Protein AF-J9AYE6-F1 (afdb_monomer)

Structure (mmCIF, N/CA/C/O backbone):
data_AF-J9AYE6-F1
#
_entry.id   AF-J9AYE6-F1
#
loop_
_atom_site.group_PDB
_atom_site.id
_atom_site.type_symbol
_atom_site.label_atom_id
_atom_site.label_alt_id
_atom_site.label_comp_id
_atom_site.label_asym_id
_atom_site.label_entity_id
_atom_site.label_seq_id
_atom_site.pdbx_PDB_ins_code
_atom_site.Cartn_x
_atom_site.Cartn_y
_atom_site.Cartn_z
_atom_site.occupancy
_atom_site.B_iso_or_equiv
_atom_site.auth_seq_id
_atom_site.auth_comp_id
_atom_site.auth_asym_id
_atom_site.auth_atom_id
_atom_site.pdbx_PDB_model_num
ATOM 1 N N . MET A 1 1 ? 37.412 -22.883 -65.521 1.00 51.88 1 MET A N 1
ATOM 2 C CA . MET A 1 1 ? 36.609 -23.114 -66.738 1.00 51.88 1 MET A CA 1
ATOM 3 C C . MET A 1 1 ? 37.452 -22.643 -67.893 1.00 51.88 1 MET A C 1
ATOM 5 O O . MET A 1 1 ? 37.940 -21.523 -67.825 1.00 51.88 1 MET A O 1
ATOM 9 N N . ASP A 1 2 ? 37.715 -23.518 -68.851 1.00 62.38 2 ASP A N 1
ATOM 10 C CA . ASP A 1 2 ? 38.634 -23.231 -69.947 1.00 62.38 2 ASP A CA 1
ATOM 11 C C . ASP A 1 2 ? 37.944 -22.276 -70.932 1.00 62.38 2 ASP A C 1
ATOM 13 O O . ASP A 1 2 ? 36.964 -22.647 -71.579 1.00 62.38 2 ASP A O 1
ATOM 17 N N . ILE A 1 3 ? 38.381 -21.015 -70.958 1.00 68.19 3 ILE A N 1
ATOM 18 C CA . ILE A 1 3 ? 37.745 -19.933 -71.733 1.00 68.19 3 ILE A CA 1
ATOM 19 C C . ILE A 1 3 ? 37.741 -20.292 -73.226 1.00 68.19 3 ILE A C 1
ATOM 21 O O . ILE A 1 3 ? 36.725 -20.125 -73.900 1.00 68.19 3 ILE A O 1
ATOM 25 N N . ASP A 1 4 ? 38.823 -20.919 -73.689 1.00 72.00 4 ASP A N 1
ATOM 26 C CA . ASP A 1 4 ? 38.986 -21.416 -75.056 1.00 72.00 4 ASP A CA 1
ATOM 27 C C . ASP A 1 4 ? 37.957 -22.488 -75.440 1.00 72.00 4 ASP A C 1
ATOM 29 O O . ASP A 1 4 ? 37.566 -22.590 -76.605 1.00 72.00 4 ASP A O 1
ATOM 33 N N . ALA A 1 5 ? 37.513 -23.315 -74.488 1.00 74.31 5 ALA A N 1
ATOM 34 C CA . ALA A 1 5 ? 36.526 -24.359 -74.757 1.00 74.31 5 ALA A CA 1
ATOM 35 C C . ALA A 1 5 ? 35.125 -23.760 -74.947 1.00 74.31 5 ALA A C 1
ATOM 37 O O . ALA A 1 5 ? 34.412 -24.137 -75.877 1.00 74.31 5 ALA A O 1
ATOM 38 N N . ILE A 1 6 ? 34.770 -22.778 -74.115 1.00 75.75 6 ILE A N 1
ATOM 39 C CA . ILE A 1 6 ? 33.488 -22.065 -74.188 1.00 75.75 6 ILE A CA 1
ATOM 40 C C . ILE A 1 6 ? 33.420 -21.213 -75.460 1.00 75.75 6 ILE A C 1
ATOM 42 O O . ILE A 1 6 ? 32.381 -21.165 -76.116 1.00 75.75 6 ILE A O 1
ATOM 46 N N . GLU A 1 7 ? 34.529 -20.579 -75.853 1.00 74.81 7 GLU A N 1
ATOM 47 C CA . GLU A 1 7 ? 34.598 -19.793 -77.086 1.00 74.81 7 GLU A CA 1
ATOM 48 C C . GLU A 1 7 ? 34.437 -20.677 -78.332 1.00 74.81 7 GLU A C 1
ATOM 50 O O . GLU A 1 7 ? 33.668 -20.339 -79.233 1.00 74.81 7 GLU A O 1
ATOM 55 N N . LYS A 1 8 ? 35.073 -21.857 -78.362 1.00 78.38 8 LYS A N 1
ATOM 56 C CA . LYS A 1 8 ? 34.913 -22.828 -79.459 1.00 78.38 8 LYS A CA 1
ATOM 57 C C . LYS A 1 8 ? 33.488 -23.369 -79.568 1.00 78.38 8 LYS A C 1
ATOM 59 O O . LYS A 1 8 ? 32.972 -23.485 -80.678 1.00 78.38 8 LYS A O 1
ATOM 64 N N . GLU A 1 9 ? 32.842 -23.674 -78.446 1.00 79.25 9 GLU A N 1
ATOM 65 C CA . GLU A 1 9 ? 31.460 -24.165 -78.419 1.00 79.25 9 GLU A CA 1
ATOM 66 C C . GLU A 1 9 ? 30.461 -23.075 -78.842 1.00 79.25 9 GLU A C 1
ATOM 68 O O . GLU A 1 9 ? 29.594 -23.318 -79.685 1.00 79.25 9 GLU A O 1
ATOM 73 N N . ALA A 1 10 ? 30.644 -21.843 -78.355 1.00 77.38 10 ALA A N 1
ATOM 74 C CA . ALA A 1 10 ? 29.857 -20.687 -78.778 1.00 77.38 10 ALA A CA 1
ATOM 75 C C . ALA A 1 10 ? 30.038 -20.389 -80.274 1.00 77.38 10 ALA A C 1
ATOM 77 O O . ALA A 1 10 ? 29.065 -20.094 -80.972 1.00 77.38 10 ALA A O 1
ATOM 78 N N . HIS A 1 11 ? 31.263 -20.515 -80.793 1.00 78.62 11 HIS A N 1
ATOM 79 C CA . HIS A 1 11 ? 31.548 -20.299 -82.207 1.00 78.62 11 HIS A CA 1
ATOM 80 C C . HIS A 1 11 ? 30.932 -21.394 -83.093 1.00 78.62 11 HIS A C 1
ATOM 82 O O . HIS A 1 11 ? 30.374 -21.084 -84.151 1.00 78.62 11 HIS A O 1
ATOM 88 N N . ALA A 1 12 ? 30.980 -22.659 -82.664 1.00 80.56 12 ALA A N 1
ATOM 89 C CA . ALA A 1 12 ? 30.336 -23.769 -83.361 1.00 80.56 12 ALA A CA 1
ATOM 90 C C . ALA A 1 12 ? 28.804 -23.617 -83.379 1.00 80.56 12 ALA A C 1
ATOM 92 O O . ALA A 1 12 ? 28.181 -23.763 -84.432 1.00 80.56 12 ALA A O 1
ATOM 93 N N . ALA A 1 13 ? 28.198 -23.243 -82.248 1.00 77.50 13 ALA A N 1
ATOM 94 C CA . ALA A 1 13 ? 26.766 -22.974 -82.155 1.00 77.50 13 ALA A CA 1
ATOM 95 C C . ALA A 1 13 ? 26.344 -21.787 -83.037 1.00 77.50 13 ALA A C 1
ATOM 97 O O . ALA A 1 13 ? 25.339 -21.875 -83.744 1.00 77.50 13 ALA A O 1
ATOM 98 N N . ALA A 1 14 ? 27.138 -20.711 -83.065 1.00 76.50 14 ALA A N 1
ATOM 99 C CA . ALA A 1 14 ? 26.889 -19.555 -83.921 1.00 76.50 14 ALA A CA 1
ATOM 100 C C . ALA A 1 14 ? 26.933 -19.922 -85.413 1.00 76.50 14 ALA A C 1
ATOM 102 O O . ALA A 1 14 ? 26.065 -19.494 -86.171 1.00 76.50 14 ALA A O 1
ATOM 103 N N . LEU A 1 15 ? 27.890 -20.755 -85.839 1.00 77.62 15 LEU A N 1
ATOM 104 C CA . LEU A 1 15 ? 27.976 -21.232 -87.225 1.00 77.62 15 LEU A CA 1
ATOM 105 C C . LEU A 1 15 ? 26.733 -22.032 -87.636 1.00 77.62 15 LEU A C 1
ATOM 107 O O . LEU A 1 15 ? 26.182 -21.797 -88.712 1.00 77.62 15 LEU A O 1
ATOM 111 N N . VAL A 1 16 ? 26.255 -22.928 -86.766 1.00 78.69 16 VAL A N 1
ATOM 112 C CA . VAL A 1 16 ? 25.021 -23.696 -86.999 1.00 78.69 16 VAL A CA 1
ATOM 113 C C . VAL A 1 16 ? 23.808 -22.768 -87.090 1.00 78.69 16 VAL A C 1
ATOM 115 O O . VAL A 1 16 ? 22.980 -22.916 -87.989 1.00 78.69 16 VAL A O 1
ATOM 118 N N . GLN A 1 17 ? 23.722 -21.774 -86.206 1.00 73.69 17 GLN A N 1
ATOM 119 C CA . GLN A 1 17 ? 22.614 -20.822 -86.172 1.00 73.69 17 GLN A CA 1
ATOM 120 C C . GLN A 1 17 ? 22.576 -19.934 -87.426 1.00 73.69 17 GLN A C 1
ATOM 122 O O . GLN A 1 17 ? 21.510 -19.712 -87.996 1.00 73.69 17 GLN A O 1
ATOM 127 N N . VAL A 1 18 ? 23.737 -19.462 -87.892 1.00 73.56 18 VAL A N 1
ATOM 128 C CA . VAL A 1 18 ? 23.864 -18.658 -89.119 1.00 73.56 18 VAL A CA 1
ATOM 129 C C . VAL A 1 18 ? 23.506 -19.493 -90.353 1.00 73.56 18 VAL A C 1
ATOM 131 O O . VAL A 1 18 ? 22.746 -19.027 -91.201 1.00 73.56 18 VAL A O 1
ATOM 134 N N . ALA A 1 19 ? 23.975 -20.742 -90.433 1.00 73.50 19 ALA A N 1
ATOM 135 C CA . ALA A 1 19 ? 23.654 -21.647 -91.539 1.00 73.50 19 ALA A CA 1
ATOM 136 C C . ALA A 1 19 ? 22.152 -21.988 -91.619 1.00 73.50 19 ALA A C 1
ATOM 138 O O . ALA A 1 19 ? 21.603 -22.139 -92.709 1.00 73.50 19 ALA A O 1
ATOM 139 N N . GLN A 1 20 ? 21.464 -22.079 -90.476 1.00 72.56 20 GLN A N 1
ATOM 140 C CA . GLN A 1 20 ? 20.016 -22.313 -90.421 1.00 72.56 20 GLN A CA 1
ATOM 141 C C . GLN A 1 20 ? 19.183 -21.082 -90.816 1.00 72.56 20 GLN A C 1
ATOM 143 O O . GLN A 1 20 ? 18.079 -21.247 -91.331 1.00 72.56 20 GLN A O 1
ATOM 148 N N . MET A 1 21 ? 19.691 -19.861 -90.609 1.00 66.06 21 MET A N 1
ATOM 149 C CA . MET A 1 21 ? 18.962 -18.621 -90.915 1.00 66.06 21 MET A CA 1
ATOM 150 C C . MET A 1 21 ? 18.968 -18.232 -92.404 1.00 66.06 21 MET A C 1
ATOM 152 O O . MET A 1 21 ? 18.047 -17.542 -92.838 1.00 66.06 21 MET A O 1
ATOM 156 N N . PHE A 1 22 ? 19.961 -18.668 -93.191 1.00 67.19 22 PHE A N 1
ATOM 157 C CA . PHE A 1 22 ? 20.149 -18.249 -94.592 1.00 67.19 22 PHE A CA 1
ATOM 158 C C . PHE A 1 22 ? 20.122 -19.429 -95.578 1.00 67.19 22 PHE A C 1
ATOM 160 O O . PHE A 1 22 ? 21.109 -19.717 -96.251 1.00 67.19 22 PHE A O 1
ATOM 167 N N . GLN A 1 23 ? 18.985 -20.123 -95.682 1.00 70.56 23 GLN A N 1
ATOM 168 C CA . GLN A 1 23 ? 18.840 -21.292 -96.567 1.00 70.56 23 GLN A CA 1
ATOM 169 C C . GLN A 1 23 ? 18.377 -20.944 -97.995 1.00 70.56 23 GLN A C 1
ATOM 171 O O . GLN A 1 23 ? 18.517 -21.774 -98.894 1.00 70.56 23 GLN A O 1
ATOM 176 N N . ARG A 1 24 ? 17.815 -19.746 -98.234 1.00 69.88 24 ARG A N 1
ATOM 177 C CA . ARG A 1 24 ? 17.362 -19.277 -99.564 1.00 69.88 24 ARG A CA 1
ATOM 178 C C . ARG A 1 24 ? 17.852 -17.849 -99.876 1.00 69.88 24 ARG A C 1
ATOM 180 O O . ARG A 1 24 ? 17.913 -17.044 -98.949 1.00 69.88 24 ARG A O 1
ATOM 187 N N . PRO A 1 25 ? 18.123 -17.495 -101.152 1.00 62.03 25 PRO A N 1
ATOM 188 C CA . PRO A 1 25 ? 18.654 -16.177 -101.538 1.00 62.03 25 PRO A CA 1
ATOM 189 C C . PRO A 1 25 ? 17.771 -14.989 -101.120 1.00 62.03 25 PRO A C 1
ATOM 191 O O . PRO A 1 25 ? 18.289 -13.981 -100.652 1.00 62.03 25 PRO A O 1
ATOM 194 N N . ASP A 1 26 ? 16.444 -15.134 -101.184 1.00 63.66 26 ASP A N 1
ATOM 195 C CA . ASP A 1 26 ? 15.480 -14.072 -100.835 1.00 63.66 26 ASP A CA 1
ATOM 196 C C . ASP A 1 26 ? 15.489 -13.703 -99.335 1.00 63.66 26 ASP A C 1
ATOM 198 O O . ASP A 1 26 ? 14.957 -12.677 -98.921 1.00 63.66 26 ASP A O 1
ATOM 202 N N . GLN A 1 27 ? 16.099 -14.532 -98.480 1.00 62.75 27 GLN A N 1
ATOM 203 C CA . GLN A 1 27 ? 16.185 -14.290 -97.033 1.00 62.75 27 GLN A CA 1
ATOM 204 C C . GLN A 1 27 ? 17.294 -13.289 -96.660 1.00 62.75 27 GLN A C 1
ATOM 206 O O . GLN A 1 27 ? 17.328 -12.814 -95.522 1.00 62.75 27 GLN A O 1
ATOM 211 N N . LEU A 1 28 ? 18.160 -12.918 -97.611 1.00 62.56 28 LEU A N 1
ATOM 212 C CA . LEU A 1 28 ? 19.201 -11.900 -97.436 1.00 62.56 28 LEU A CA 1
ATOM 213 C C . LEU A 1 28 ? 18.631 -10.479 -97.287 1.00 62.56 28 LEU A C 1
ATOM 215 O O . LEU A 1 28 ? 19.269 -9.649 -96.645 1.00 62.56 28 LEU A O 1
ATOM 219 N N . GLU A 1 29 ? 17.413 -10.202 -97.770 1.00 64.19 29 GLU A N 1
ATOM 220 C CA . GLU A 1 29 ? 16.750 -8.902 -97.555 1.00 64.19 29 GLU A CA 1
ATOM 221 C C . GLU A 1 29 ? 16.450 -8.625 -96.067 1.00 64.19 29 GLU A C 1
ATOM 223 O O . GLU A 1 29 ? 16.376 -7.473 -95.643 1.00 64.19 29 GLU A O 1
ATOM 228 N N . LYS A 1 30 ? 16.338 -9.669 -95.230 1.00 67.12 30 LYS A N 1
ATOM 229 C CA . LYS A 1 30 ? 16.093 -9.551 -93.777 1.00 67.12 30 LYS A CA 1
ATOM 230 C C . LYS A 1 30 ? 17.375 -9.415 -92.941 1.00 67.12 30 LYS A C 1
ATOM 232 O O . LYS A 1 30 ? 17.305 -9.319 -91.711 1.00 67.12 30 LYS A O 1
ATOM 237 N N . LEU A 1 31 ? 18.549 -9.384 -93.575 1.00 71.62 31 LEU A N 1
ATOM 238 C CA . LEU A 1 31 ? 19.846 -9.272 -92.899 1.00 71.62 31 LEU A CA 1
ATOM 239 C C . LEU A 1 31 ? 19.936 -8.006 -92.035 1.00 71.62 31 LEU A C 1
ATOM 241 O O . LEU A 1 31 ? 20.405 -8.065 -90.898 1.00 71.62 31 LEU A O 1
ATOM 245 N N . ASP A 1 32 ? 19.435 -6.875 -92.534 1.00 71.50 32 ASP A N 1
ATOM 246 C CA . ASP A 1 32 ? 19.489 -5.599 -91.815 1.00 71.50 32 ASP A CA 1
ATOM 247 C C . ASP A 1 32 ? 18.626 -5.595 -90.548 1.00 71.50 32 ASP A C 1
ATOM 249 O O . ASP A 1 32 ? 19.014 -5.013 -89.530 1.00 71.50 32 ASP A O 1
ATOM 253 N N . THR A 1 33 ? 17.484 -6.288 -90.566 1.00 74.06 33 THR A N 1
ATOM 254 C CA . THR A 1 33 ? 16.632 -6.452 -89.379 1.00 74.06 33 THR A CA 1
ATOM 255 C C . THR A 1 33 ? 17.290 -7.341 -88.325 1.00 74.06 33 THR A C 1
ATOM 257 O O . THR A 1 33 ? 17.376 -6.939 -87.164 1.00 74.06 33 THR A O 1
ATOM 260 N N . PHE A 1 34 ? 17.866 -8.483 -88.718 1.00 73.00 34 PHE A N 1
ATOM 261 C CA . PHE A 1 34 ? 18.577 -9.366 -87.784 1.00 73.00 34 PHE A CA 1
ATOM 262 C C . PHE A 1 34 ? 19.848 -8.725 -87.228 1.00 73.00 34 PHE A C 1
ATOM 264 O O . PHE A 1 34 ? 20.156 -8.873 -86.047 1.00 73.00 34 PHE A O 1
ATOM 271 N N . LYS A 1 35 ? 20.568 -7.948 -88.044 1.00 76.06 35 LYS A N 1
ATOM 272 C CA . LYS A 1 35 ? 21.733 -7.182 -87.598 1.00 76.06 35 LYS A CA 1
ATOM 273 C C . LYS A 1 35 ? 21.347 -6.157 -86.532 1.00 76.06 35 LYS A C 1
ATOM 275 O O . LYS A 1 35 ? 22.043 -6.055 -85.526 1.00 76.06 35 LYS A O 1
ATOM 280 N N . LYS A 1 36 ? 20.232 -5.436 -86.701 1.00 77.56 36 LYS A N 1
ATOM 281 C CA . LYS A 1 36 ? 19.720 -4.501 -85.682 1.00 77.56 36 LYS A CA 1
ATOM 282 C C . LYS A 1 36 ? 19.314 -5.216 -84.392 1.00 77.56 36 LYS A C 1
ATOM 284 O O . LYS A 1 36 ? 19.683 -4.749 -83.317 1.00 77.56 36 LYS A O 1
ATOM 289 N N . GLU A 1 37 ? 18.632 -6.357 -84.477 1.00 76.25 37 GLU A N 1
ATOM 290 C CA . GLU A 1 37 ? 18.272 -7.156 -83.295 1.00 76.25 37 GLU A CA 1
ATOM 291 C C . GLU A 1 37 ? 19.499 -7.708 -82.558 1.00 76.25 37 GLU A C 1
ATOM 293 O O . GLU A 1 37 ? 19.556 -7.658 -81.329 1.00 76.25 37 GLU A O 1
ATOM 298 N N . LEU A 1 38 ? 20.505 -8.200 -83.285 1.00 75.50 38 LEU A N 1
ATOM 299 C CA . LEU A 1 38 ? 21.755 -8.695 -82.703 1.00 75.50 38 LEU A CA 1
ATOM 300 C C . LEU A 1 38 ? 22.582 -7.569 -82.081 1.00 75.50 38 LEU A C 1
ATOM 302 O O . LEU A 1 38 ? 23.137 -7.752 -81.000 1.00 75.50 38 LEU A O 1
ATOM 306 N N . ILE A 1 39 ? 22.636 -6.395 -82.715 1.00 77.56 39 ILE A N 1
ATOM 307 C CA . ILE A 1 39 ? 23.265 -5.201 -82.136 1.00 77.56 39 ILE A CA 1
ATOM 308 C C . ILE A 1 39 ? 22.527 -4.787 -80.858 1.00 77.56 39 ILE A C 1
ATOM 310 O O . ILE A 1 39 ? 23.177 -4.544 -79.845 1.00 77.56 39 ILE A O 1
ATOM 314 N N . GLY A 1 40 ? 21.190 -4.783 -80.867 1.00 76.75 40 GLY A N 1
ATOM 315 C CA . GLY A 1 40 ? 20.375 -4.518 -79.679 1.00 76.75 40 GLY A CA 1
ATOM 316 C C . GLY A 1 40 ? 20.671 -5.499 -78.542 1.00 76.75 40 GLY A C 1
ATOM 317 O O . GLY A 1 40 ? 20.991 -5.076 -77.434 1.00 76.75 40 GLY A O 1
ATOM 318 N N . LYS A 1 41 ? 20.671 -6.810 -78.825 1.00 81.12 41 LYS A N 1
ATOM 319 C CA . LYS A 1 41 ? 21.036 -7.858 -77.853 1.00 81.12 41 LYS A CA 1
ATOM 320 C C . LYS A 1 41 ? 22.461 -7.683 -77.324 1.00 81.12 41 LYS A C 1
ATOM 322 O O . LYS A 1 41 ? 22.680 -7.787 -76.122 1.00 81.12 41 LYS A O 1
ATOM 327 N N . ARG A 1 42 ? 23.425 -7.370 -78.195 1.00 80.12 42 ARG A N 1
ATOM 328 C CA . ARG A 1 42 ? 24.822 -7.120 -77.812 1.00 80.12 42 ARG A CA 1
ATOM 329 C C . ARG A 1 42 ? 24.952 -5.915 -76.880 1.00 80.12 42 ARG A C 1
ATOM 331 O O . ARG A 1 42 ? 25.694 -5.997 -75.907 1.00 80.12 42 ARG A O 1
ATOM 338 N N . ILE A 1 43 ? 24.237 -4.823 -77.152 1.00 80.00 43 ILE A N 1
ATOM 339 C CA . ILE A 1 43 ? 24.224 -3.630 -76.293 1.00 80.00 43 ILE A CA 1
ATOM 340 C C . ILE A 1 43 ? 23.657 -3.974 -74.912 1.00 80.00 43 ILE A C 1
ATOM 342 O O . ILE A 1 43 ? 24.265 -3.612 -73.910 1.00 80.00 43 ILE A O 1
ATOM 346 N N . VAL A 1 44 ? 22.552 -4.723 -74.850 1.00 80.69 44 VAL A N 1
ATOM 347 C CA . VAL A 1 44 ? 21.946 -5.160 -73.579 1.00 80.69 44 VAL A CA 1
ATOM 348 C C . VAL A 1 44 ? 22.897 -6.056 -72.780 1.00 80.69 44 VAL A C 1
ATOM 350 O O . VAL A 1 44 ? 23.044 -5.869 -71.575 1.00 80.69 44 VAL A O 1
ATOM 353 N N . ILE A 1 45 ? 23.591 -6.993 -73.436 1.00 83.19 45 ILE A N 1
ATOM 354 C CA . ILE A 1 45 ? 24.584 -7.858 -72.778 1.00 83.19 45 ILE A CA 1
ATOM 355 C C . ILE A 1 45 ? 25.756 -7.030 -72.242 1.00 83.19 45 ILE A C 1
ATOM 357 O O . ILE A 1 45 ? 26.142 -7.208 -71.091 1.00 83.19 45 ILE A O 1
ATOM 361 N N . LEU A 1 46 ? 26.290 -6.093 -73.031 1.00 81.75 46 LEU A N 1
ATOM 362 C CA . LEU A 1 46 ? 27.354 -5.189 -72.579 1.00 81.75 46 LEU A CA 1
ATOM 363 C C . LEU A 1 46 ? 26.904 -4.358 -71.370 1.00 81.75 46 LEU A C 1
ATOM 365 O O . LEU A 1 46 ? 27.645 -4.257 -70.397 1.00 81.75 46 LEU A O 1
ATOM 369 N N . GLN A 1 47 ? 25.677 -3.829 -71.386 1.00 82.50 47 GLN A N 1
ATOM 370 C CA . GLN A 1 47 ? 25.107 -3.096 -70.253 1.00 82.50 47 GLN A CA 1
ATOM 371 C C . GLN A 1 47 ? 24.983 -3.976 -69.002 1.00 82.50 47 GLN A C 1
ATOM 373 O O . GLN A 1 47 ? 25.405 -3.555 -67.927 1.00 82.50 47 GLN A O 1
ATOM 378 N N . LEU A 1 48 ? 24.482 -5.207 -69.133 1.00 81.94 48 LEU A N 1
ATOM 379 C CA . LEU A 1 48 ? 24.390 -6.165 -68.027 1.00 81.94 48 LEU A CA 1
ATOM 380 C C . LEU A 1 48 ? 25.764 -6.500 -67.440 1.00 81.94 48 LEU A C 1
ATOM 382 O O . LEU A 1 48 ? 25.914 -6.475 -66.224 1.00 81.94 48 LEU A O 1
ATOM 386 N N . VAL A 1 49 ? 26.770 -6.757 -68.280 1.00 84.06 49 VAL A N 1
ATOM 387 C CA . VAL A 1 49 ? 28.139 -7.036 -67.818 1.00 84.06 49 VAL A CA 1
ATOM 388 C C . VAL A 1 49 ? 28.704 -5.831 -67.068 1.00 84.06 49 VAL A C 1
ATOM 390 O O . VAL A 1 49 ? 29.162 -5.988 -65.941 1.00 84.06 49 VAL A O 1
ATOM 393 N N . THR A 1 50 ? 28.578 -4.619 -67.619 1.00 86.75 50 THR A N 1
ATOM 394 C CA . THR A 1 50 ? 29.048 -3.402 -66.931 1.00 86.75 50 THR A CA 1
ATOM 395 C C . THR A 1 50 ? 28.309 -3.141 -65.616 1.00 86.75 50 THR A C 1
ATOM 397 O O . THR A 1 50 ? 28.922 -2.701 -64.645 1.00 86.75 50 THR A O 1
ATOM 400 N N . ALA A 1 51 ? 27.010 -3.446 -65.545 1.00 85.38 51 ALA A N 1
ATOM 401 C CA . ALA A 1 51 ? 26.228 -3.325 -64.320 1.00 85.38 51 ALA A CA 1
ATOM 402 C C . ALA A 1 51 ? 26.668 -4.355 -63.271 1.00 85.38 51 ALA A C 1
ATOM 404 O O . ALA A 1 51 ? 26.853 -3.995 -62.113 1.00 85.38 51 ALA A O 1
ATOM 405 N N . VAL A 1 52 ? 26.898 -5.611 -63.668 1.00 87.88 52 VAL A N 1
ATOM 406 C CA . VAL A 1 52 ? 27.399 -6.669 -62.778 1.00 87.88 52 VAL A CA 1
ATOM 407 C C . VAL A 1 52 ? 28.800 -6.336 -62.267 1.00 87.88 52 VAL A C 1
ATOM 409 O O . VAL A 1 52 ? 29.051 -6.462 -61.071 1.00 87.88 52 VAL A O 1
ATOM 412 N N . GLU A 1 53 ? 29.698 -5.851 -63.123 1.00 87.38 53 GLU A N 1
ATOM 413 C CA . GLU A 1 53 ? 31.036 -5.401 -62.721 1.00 87.38 53 GLU A CA 1
ATOM 414 C C . GLU A 1 53 ? 30.975 -4.217 -61.748 1.00 87.38 53 GLU A C 1
ATOM 416 O O . GLU A 1 53 ? 31.676 -4.213 -60.733 1.00 87.38 53 GLU A O 1
ATOM 421 N N . ALA A 1 54 ? 30.109 -3.233 -62.009 1.00 87.31 54 ALA A N 1
ATOM 422 C CA . ALA A 1 54 ? 29.892 -2.112 -61.102 1.00 87.31 54 ALA A CA 1
ATOM 423 C C . ALA A 1 54 ? 29.328 -2.583 -59.753 1.00 87.31 54 ALA A C 1
ATOM 425 O O . ALA A 1 54 ? 29.848 -2.192 -58.708 1.00 87.31 54 ALA A O 1
ATOM 426 N N . MET A 1 55 ? 28.329 -3.471 -59.761 1.00 88.69 55 MET A N 1
ATOM 427 C CA . MET A 1 55 ? 27.747 -4.049 -58.547 1.00 88.69 55 MET A CA 1
ATOM 428 C C . MET A 1 55 ? 28.789 -4.834 -57.748 1.00 88.69 55 MET A C 1
ATOM 430 O O . MET A 1 55 ? 28.924 -4.600 -56.549 1.00 88.69 55 MET A O 1
ATOM 434 N N . LEU A 1 56 ? 29.586 -5.687 -58.396 1.00 90.31 56 LEU A N 1
ATOM 435 C CA . LEU A 1 56 ? 30.680 -6.418 -57.751 1.00 90.31 56 LEU A CA 1
ATOM 436 C C . LEU A 1 56 ? 31.711 -5.462 -57.153 1.00 90.31 56 LEU A C 1
ATOM 438 O O . LEU A 1 56 ? 32.095 -5.626 -55.998 1.00 90.31 56 LEU A O 1
ATOM 442 N N . ARG A 1 57 ? 32.114 -4.422 -57.888 1.00 92.00 57 ARG A N 1
ATOM 443 C CA . ARG A 1 57 ? 33.066 -3.422 -57.394 1.00 92.00 57 ARG A CA 1
ATOM 444 C C . ARG A 1 57 ? 32.522 -2.676 -56.177 1.00 92.00 57 ARG A C 1
ATOM 446 O O . ARG A 1 57 ? 33.242 -2.522 -55.195 1.00 92.00 57 ARG A O 1
ATOM 453 N N . THR A 1 58 ? 31.260 -2.249 -56.214 1.00 90.81 58 THR A N 1
ATOM 454 C CA . THR A 1 58 ? 30.613 -1.588 -55.068 1.00 90.81 58 THR A CA 1
ATOM 455 C C . THR A 1 58 ? 30.438 -2.530 -53.879 1.00 90.81 58 THR A C 1
ATOM 457 O O . THR A 1 58 ? 30.696 -2.127 -52.748 1.00 90.81 58 THR A O 1
ATOM 460 N N . GLY A 1 59 ? 30.082 -3.795 -54.121 1.00 91.88 59 GLY A N 1
ATOM 461 C CA . GLY A 1 59 ? 29.936 -4.812 -53.084 1.00 91.88 59 GLY A CA 1
ATOM 462 C C . GLY A 1 59 ? 31.264 -5.118 -52.399 1.00 91.88 59 GLY A C 1
ATOM 463 O O . GLY A 1 59 ? 31.344 -5.069 -51.175 1.00 91.88 59 GLY A O 1
ATOM 464 N N . VAL A 1 60 ? 32.328 -5.346 -53.174 1.00 92.56 60 VAL A N 1
ATOM 465 C CA . VAL A 1 60 ? 33.682 -5.573 -52.645 1.00 92.56 60 VAL A CA 1
ATOM 466 C C . VAL A 1 60 ? 34.169 -4.354 -51.864 1.00 92.56 60 VAL A C 1
ATOM 468 O O . VAL A 1 60 ? 34.666 -4.512 -50.752 1.00 92.56 60 VAL A O 1
ATOM 471 N N . GLN A 1 61 ? 33.970 -3.139 -52.384 1.00 90.69 61 GLN A N 1
ATOM 472 C CA . GLN A 1 61 ? 34.370 -1.917 -51.685 1.00 90.69 61 GLN A CA 1
ATOM 473 C C . GLN A 1 61 ? 33.611 -1.734 -50.362 1.00 90.69 61 GLN A C 1
ATOM 475 O O . GLN A 1 61 ? 34.223 -1.403 -49.351 1.00 90.69 61 GLN A O 1
ATOM 480 N N . SER A 1 62 ? 32.299 -1.987 -50.348 1.00 91.94 62 SER A N 1
ATOM 481 C CA . SER A 1 62 ? 31.482 -1.904 -49.134 1.00 91.94 62 SER A CA 1
ATOM 482 C C . SER A 1 62 ? 31.896 -2.937 -48.088 1.00 91.94 62 SER A C 1
ATOM 484 O O . SER A 1 62 ? 31.903 -2.619 -46.902 1.00 91.94 62 SER A O 1
ATOM 486 N N . GLN A 1 63 ? 32.239 -4.160 -48.503 1.00 93.94 63 GLN A N 1
ATOM 487 C CA . GLN A 1 63 ? 32.713 -5.196 -47.583 1.00 93.94 63 GLN A CA 1
ATOM 488 C C . GLN A 1 63 ? 34.095 -4.855 -47.021 1.00 93.94 63 GLN A C 1
ATOM 490 O O . GLN A 1 63 ? 34.315 -4.993 -45.823 1.00 93.94 63 GLN A O 1
ATOM 495 N N . LEU A 1 64 ? 35.010 -4.348 -47.852 1.00 93.62 64 LEU A N 1
ATOM 496 C CA . LEU A 1 64 ? 36.326 -3.898 -47.394 1.00 93.62 64 LEU A CA 1
ATOM 497 C C . LEU A 1 64 ? 36.224 -2.730 -46.409 1.00 93.62 64 LEU A C 1
ATOM 499 O O . LEU A 1 64 ? 36.924 -2.730 -45.398 1.00 93.62 64 LEU A O 1
ATOM 503 N N . GLU A 1 65 ? 35.330 -1.773 -46.655 1.00 93.31 65 GLU A N 1
ATOM 504 C CA . GLU A 1 65 ? 35.086 -0.666 -45.726 1.00 93.31 65 GLU A CA 1
ATOM 505 C C . GLU A 1 65 ? 34.433 -1.155 -44.423 1.00 93.31 65 GLU A C 1
ATOM 507 O O . GLU A 1 65 ? 34.833 -0.745 -43.333 1.00 93.31 65 GLU A O 1
ATOM 512 N N . GLY A 1 66 ? 33.502 -2.111 -44.510 1.00 93.81 66 GLY A N 1
ATOM 513 C CA . GLY A 1 66 ? 32.918 -2.784 -43.346 1.00 93.81 66 GLY A CA 1
ATOM 514 C C . GLY A 1 66 ? 33.964 -3.517 -42.498 1.00 93.81 66 GLY A C 1
ATOM 515 O O . GLY A 1 66 ? 33.975 -3.399 -41.277 1.00 93.81 66 GLY A O 1
ATOM 516 N N . ILE A 1 67 ? 34.906 -4.220 -43.131 1.00 93.88 67 ILE A N 1
ATOM 517 C CA . ILE A 1 67 ? 36.011 -4.892 -42.432 1.00 93.88 67 ILE A CA 1
ATOM 518 C C . ILE A 1 67 ? 36.959 -3.864 -41.807 1.00 93.88 67 ILE A C 1
ATOM 520 O O . ILE A 1 67 ? 37.379 -4.025 -40.663 1.00 93.88 67 ILE A O 1
ATOM 524 N N . ARG A 1 68 ? 37.288 -2.789 -42.527 1.00 93.50 68 ARG A N 1
ATOM 525 C CA . ARG A 1 68 ? 38.189 -1.742 -42.033 1.00 93.50 68 ARG A CA 1
ATOM 526 C C . ARG A 1 68 ? 37.615 -1.027 -40.813 1.00 93.50 68 ARG A C 1
ATOM 528 O O . ARG A 1 68 ? 38.326 -0.839 -39.828 1.00 93.50 68 ARG A O 1
ATOM 535 N N . THR A 1 69 ? 36.337 -0.665 -40.871 1.00 93.00 69 THR A N 1
ATOM 536 C CA . THR A 1 69 ? 35.610 -0.068 -39.744 1.00 93.00 69 THR A CA 1
ATOM 537 C C . THR A 1 69 ? 35.503 -1.044 -38.575 1.00 93.00 69 THR A C 1
ATOM 539 O O . THR A 1 69 ? 35.799 -0.655 -37.450 1.00 93.00 69 THR A O 1
ATOM 542 N N . ALA A 1 70 ? 35.204 -2.324 -38.821 1.00 93.44 70 ALA A N 1
ATOM 543 C CA . ALA A 1 70 ? 35.180 -3.351 -37.777 1.00 93.44 70 ALA A CA 1
ATOM 544 C C . ALA A 1 70 ? 36.540 -3.529 -37.077 1.00 93.44 70 ALA A C 1
ATOM 546 O O . ALA A 1 70 ? 36.588 -3.614 -35.852 1.00 93.44 70 ALA A O 1
ATOM 547 N N . ILE A 1 71 ? 37.649 -3.536 -37.825 1.00 94.25 71 ILE A N 1
ATOM 548 C CA . ILE A 1 71 ? 39.004 -3.596 -37.252 1.00 94.25 71 ILE A CA 1
ATOM 549 C C . ILE A 1 71 ? 39.308 -2.328 -36.445 1.00 94.25 71 ILE A C 1
ATOM 551 O O . ILE A 1 71 ? 39.867 -2.423 -35.354 1.00 94.25 71 ILE A O 1
ATOM 555 N N . GLY A 1 72 ? 38.912 -1.156 -36.951 1.00 94.00 72 GLY A N 1
ATOM 556 C CA . GLY A 1 72 ? 39.033 0.107 -36.221 1.00 94.00 72 GLY A CA 1
ATOM 557 C C . GLY A 1 72 ? 38.295 0.059 -34.882 1.00 94.00 72 GLY A C 1
ATOM 558 O O . GLY A 1 72 ? 38.896 0.312 -33.843 1.00 94.00 72 GLY A O 1
ATOM 559 N N . HIS A 1 73 ? 37.031 -0.372 -34.894 1.00 93.50 73 HIS A N 1
ATOM 560 C CA . HIS A 1 73 ? 36.234 -0.554 -33.681 1.00 93.50 73 HIS A CA 1
ATOM 561 C C . HIS A 1 73 ? 36.850 -1.571 -32.718 1.00 93.50 73 HIS A C 1
ATOM 563 O O . HIS A 1 73 ? 36.861 -1.325 -31.515 1.00 93.50 73 HIS A O 1
ATOM 569 N N . LEU A 1 74 ? 37.397 -2.684 -33.218 1.00 94.00 74 LEU A N 1
ATOM 570 C CA . LEU A 1 74 ? 38.070 -3.676 -32.378 1.00 94.00 74 LEU A CA 1
ATOM 571 C C . LEU A 1 74 ? 39.299 -3.077 -31.679 1.00 94.00 74 LEU A C 1
ATOM 573 O O . LEU A 1 74 ? 39.491 -3.302 -30.488 1.00 94.00 74 LEU A O 1
ATOM 577 N N . SER A 1 75 ? 40.102 -2.289 -32.398 1.00 93.81 75 SER A N 1
ATOM 578 C CA . SER A 1 75 ? 41.271 -1.613 -31.825 1.00 93.81 75 SER A CA 1
ATOM 579 C C . SER A 1 75 ? 40.867 -0.631 -30.726 1.00 93.81 75 SER A C 1
ATOM 581 O O . SER A 1 75 ? 41.428 -0.686 -29.635 1.00 93.81 75 SER A O 1
ATOM 583 N N . THR A 1 76 ? 39.858 0.208 -30.979 1.00 94.44 76 THR A N 1
ATOM 584 C CA . THR A 1 76 ? 39.345 1.158 -29.979 1.00 94.44 76 THR A CA 1
ATOM 585 C C . THR A 1 76 ? 38.761 0.435 -28.769 1.00 94.44 76 THR A C 1
ATOM 587 O O . THR A 1 76 ? 39.079 0.782 -27.643 1.00 94.44 76 THR A O 1
ATOM 590 N N . THR A 1 77 ? 38.012 -0.653 -28.973 1.00 93.75 77 THR A N 1
ATOM 591 C CA . THR A 1 77 ? 37.438 -1.437 -27.863 1.00 93.75 77 THR A CA 1
ATOM 592 C C . THR A 1 77 ? 38.532 -2.013 -26.958 1.00 93.75 77 THR A C 1
ATOM 594 O O . THR A 1 77 ? 38.362 -2.097 -25.745 1.00 93.75 77 THR A O 1
ATOM 597 N N . VAL A 1 78 ? 39.674 -2.417 -27.522 1.00 95.06 78 VAL A N 1
ATOM 598 C CA . VAL A 1 78 ? 40.815 -2.904 -26.731 1.00 95.06 78 VAL A CA 1
ATOM 599 C C . VAL A 1 78 ? 41.454 -1.780 -25.912 1.00 95.06 78 VAL A C 1
ATOM 601 O O . VAL A 1 78 ? 41.897 -2.031 -24.791 1.00 95.06 78 VAL A O 1
ATOM 604 N N . GLU A 1 79 ? 41.518 -0.563 -26.448 1.00 94.31 79 GLU A N 1
ATOM 605 C CA . GLU A 1 79 ? 41.982 0.615 -25.707 1.00 94.31 79 GLU A CA 1
ATOM 606 C C . GLU A 1 79 ? 41.007 0.974 -24.578 1.00 94.31 79 GLU A C 1
ATOM 608 O O . GLU A 1 79 ? 41.438 1.077 -23.429 1.00 94.31 79 GLU A O 1
ATOM 613 N N . ASP A 1 80 ? 39.704 1.012 -24.867 1.00 94.00 80 ASP A N 1
ATOM 614 C CA . ASP A 1 80 ? 38.649 1.283 -23.885 1.00 94.00 80 ASP A CA 1
ATOM 615 C C . ASP A 1 80 ? 38.676 0.266 -22.730 1.00 94.00 80 ASP A C 1
ATOM 617 O O . ASP A 1 80 ? 38.574 0.628 -21.558 1.00 94.00 80 ASP A O 1
ATOM 621 N N . ILE A 1 81 ? 38.868 -1.026 -23.030 1.00 94.50 81 ILE A N 1
ATOM 622 C CA . ILE A 1 81 ? 38.966 -2.075 -22.000 1.00 94.50 81 ILE A CA 1
ATOM 623 C C . ILE A 1 81 ? 40.163 -1.831 -21.075 1.00 94.50 81 ILE A C 1
ATOM 625 O O . ILE A 1 81 ? 40.039 -2.009 -19.863 1.00 94.50 81 ILE A O 1
ATOM 629 N N . LYS A 1 82 ? 41.310 -1.406 -21.615 1.00 95.00 82 LYS A N 1
ATOM 630 C CA . LYS A 1 82 ? 42.496 -1.099 -20.800 1.00 95.00 82 LYS A CA 1
ATOM 631 C C . LYS A 1 82 ? 42.280 0.130 -19.924 1.00 95.00 82 LYS A C 1
ATOM 633 O O . LYS A 1 82 ? 42.732 0.150 -18.778 1.00 95.00 82 LYS A O 1
ATOM 638 N N . GLU A 1 83 ? 41.589 1.143 -20.437 1.00 95.19 83 GLU A N 1
ATOM 639 C CA . GLU A 1 83 ? 41.233 2.331 -19.658 1.00 95.19 83 GLU A CA 1
ATOM 640 C C . GLU A 1 83 ? 40.289 1.971 -18.502 1.00 95.19 83 GLU A C 1
ATOM 642 O O . GLU A 1 83 ? 40.514 2.381 -17.359 1.00 95.19 83 GLU A O 1
ATOM 647 N N . VAL A 1 84 ? 39.285 1.127 -18.765 1.00 93.25 84 VAL A N 1
ATOM 648 C CA . VAL A 1 84 ? 38.375 0.608 -17.735 1.00 93.25 84 VAL A CA 1
ATOM 649 C C . VAL A 1 84 ? 39.128 -0.231 -16.702 1.00 93.25 84 VAL A C 1
ATOM 651 O O . VAL A 1 84 ? 38.897 -0.066 -15.506 1.00 93.25 84 VAL A O 1
ATOM 654 N N . GLU A 1 85 ? 40.048 -1.101 -17.124 1.00 95.12 85 GLU A N 1
ATOM 655 C CA . GLU A 1 85 ? 40.866 -1.906 -16.209 1.00 95.12 85 GLU A CA 1
ATOM 656 C C . GLU A 1 85 ? 41.724 -1.022 -15.292 1.00 95.12 85 GLU A C 1
ATOM 658 O O . GLU A 1 85 ? 41.753 -1.234 -14.077 1.00 95.12 85 GLU A O 1
ATOM 663 N N . THR A 1 86 ? 42.353 0.011 -15.853 1.00 94.94 86 THR A N 1
ATOM 664 C CA . THR A 1 86 ? 43.160 0.976 -15.093 1.00 94.94 86 THR A CA 1
ATOM 665 C C . THR A 1 86 ? 42.290 1.741 -14.094 1.00 94.94 86 THR A C 1
ATOM 667 O O . THR A 1 86 ? 42.602 1.789 -12.905 1.00 94.94 86 THR A O 1
ATOM 670 N N . SER A 1 87 ? 41.134 2.238 -14.540 1.00 93.25 87 SER A N 1
ATOM 671 C CA . SER A 1 87 ? 40.164 2.929 -13.682 1.00 93.25 87 SER A CA 1
ATOM 672 C C . SER A 1 87 ? 39.667 2.031 -12.542 1.00 93.25 87 SER A C 1
ATOM 674 O O . SER A 1 87 ? 39.538 2.468 -11.399 1.00 93.25 87 SER A O 1
ATOM 676 N N . LEU A 1 88 ? 39.417 0.746 -12.815 1.00 91.56 88 LEU A N 1
ATOM 677 C CA . LEU A 1 88 ? 39.011 -0.225 -11.797 1.00 91.56 88 LEU A CA 1
ATOM 678 C C . LEU A 1 88 ? 40.125 -0.502 -10.783 1.00 91.56 88 LEU A C 1
ATOM 680 O O . LEU A 1 88 ? 39.838 -0.643 -9.593 1.00 91.56 88 LEU A O 1
ATOM 684 N N . GLN A 1 89 ? 41.385 -0.550 -11.215 1.00 93.44 89 GLN A N 1
ATOM 685 C CA . GLN A 1 89 ? 42.529 -0.685 -10.310 1.00 93.44 89 GLN A CA 1
ATOM 686 C C . GLN A 1 89 ? 42.703 0.558 -9.423 1.00 93.44 89 GLN A C 1
ATOM 688 O O . GLN A 1 89 ? 42.945 0.431 -8.220 1.00 93.44 89 GLN A O 1
ATOM 693 N N . GLU A 1 90 ? 42.507 1.760 -9.964 1.00 92.12 90 GLU A N 1
ATOM 694 C CA . GLU A 1 90 ? 42.498 3.006 -9.187 1.00 92.12 90 GLU A CA 1
ATOM 695 C C . GLU A 1 90 ? 41.359 3.032 -8.151 1.00 92.12 90 GLU A C 1
ATOM 697 O O . GLU A 1 90 ? 41.564 3.377 -6.982 1.00 92.12 90 GLU A O 1
ATOM 702 N N . ILE A 1 91 ? 40.161 2.577 -8.527 1.00 88.75 91 ILE A N 1
ATOM 703 C CA . ILE A 1 91 ? 39.034 2.428 -7.594 1.00 88.75 91 ILE A CA 1
ATOM 704 C C . ILE A 1 91 ? 39.363 1.393 -6.509 1.00 88.75 91 ILE A C 1
ATOM 706 O O . ILE A 1 91 ? 39.107 1.618 -5.327 1.00 88.75 91 ILE A O 1
ATOM 710 N N . TYR A 1 92 ? 39.960 0.258 -6.872 1.00 88.31 92 TYR A N 1
ATOM 711 C CA . TYR A 1 92 ? 40.322 -0.774 -5.903 1.00 88.31 92 TYR A CA 1
ATOM 712 C C . TYR A 1 92 ? 41.359 -0.269 -4.890 1.00 88.31 92 TYR A C 1
ATOM 714 O O . TYR A 1 92 ? 41.186 -0.439 -3.683 1.00 88.31 92 TYR A O 1
ATOM 722 N N . THR A 1 93 ? 42.407 0.409 -5.360 1.00 87.69 93 THR A N 1
ATOM 723 C CA . THR A 1 93 ? 43.457 0.966 -4.492 1.00 87.69 93 THR A CA 1
ATOM 724 C C . THR A 1 93 ? 42.926 2.054 -3.558 1.00 87.69 93 THR A C 1
ATOM 726 O O . THR A 1 93 ? 43.270 2.064 -2.375 1.00 87.69 93 THR A O 1
ATOM 729 N N . THR A 1 94 ? 42.028 2.921 -4.029 1.00 83.19 94 THR A N 1
ATOM 730 C CA . THR A 1 94 ? 41.370 3.923 -3.173 1.00 83.19 94 THR A CA 1
ATOM 731 C C . THR A 1 94 ? 40.426 3.292 -2.145 1.00 83.19 94 THR A C 1
ATOM 733 O O . THR A 1 94 ? 40.391 3.729 -0.991 1.00 83.19 94 THR A O 1
ATOM 736 N N . LEU A 1 95 ? 39.715 2.218 -2.501 1.00 82.00 95 LEU A N 1
ATOM 737 C CA . LEU A 1 95 ? 38.858 1.471 -1.574 1.00 82.00 95 LEU A CA 1
ATOM 738 C C . LEU A 1 95 ? 39.645 0.723 -0.488 1.00 82.00 95 LEU A C 1
ATOM 740 O O . LEU A 1 95 ? 39.142 0.584 0.630 1.00 82.00 95 LEU A O 1
ATOM 744 N N . LEU A 1 96 ? 40.883 0.295 -0.754 1.00 83.06 96 LEU A N 1
ATOM 745 C CA . LEU A 1 96 ? 41.739 -0.333 0.264 1.00 83.06 96 LEU A CA 1
ATOM 746 C C . LEU A 1 96 ? 42.057 0.603 1.441 1.00 83.06 96 LEU A C 1
ATOM 748 O O . LEU A 1 96 ? 42.267 0.118 2.550 1.00 83.06 96 LEU A O 1
ATOM 752 N N . ALA A 1 97 ? 42.036 1.925 1.241 1.00 79.81 97 ALA A N 1
ATOM 753 C CA . ALA A 1 97 ? 42.232 2.915 2.306 1.00 79.81 97 ALA A CA 1
ATOM 754 C C . ALA A 1 97 ? 40.960 3.175 3.149 1.00 79.81 97 ALA A C 1
ATOM 756 O O . ALA A 1 97 ? 41.005 3.830 4.198 1.00 79.81 97 ALA A O 1
ATOM 757 N N . PHE A 1 98 ? 39.803 2.657 2.724 1.00 78.06 98 PHE A N 1
ATOM 758 C CA . PHE A 1 98 ? 38.512 2.875 3.381 1.00 78.06 98 PHE A CA 1
ATOM 759 C C . PHE A 1 98 ? 38.400 2.297 4.810 1.00 78.06 98 PHE A C 1
ATOM 761 O O . PHE A 1 98 ? 37.773 2.946 5.653 1.00 78.06 98 PHE A O 1
ATOM 768 N N . PRO A 1 99 ? 38.992 1.133 5.161 1.00 78.62 99 PRO A N 1
ATOM 769 C CA . PRO A 1 99 ? 38.973 0.607 6.528 1.00 78.62 99 PRO A CA 1
ATOM 770 C C . PRO A 1 99 ? 39.668 1.530 7.539 1.00 78.62 99 PRO A C 1
ATOM 772 O O . PRO A 1 99 ? 39.142 1.752 8.632 1.00 78.62 99 PRO A O 1
ATOM 775 N N . GLU A 1 100 ? 40.803 2.128 7.166 1.00 79.31 100 GLU A N 1
ATOM 776 C CA . GLU A 1 100 ? 41.525 3.081 8.018 1.00 79.31 100 GLU A CA 1
ATOM 777 C C . GLU A 1 100 ? 40.740 4.386 8.193 1.00 79.31 100 GLU A C 1
ATOM 779 O O . GLU A 1 100 ? 40.639 4.924 9.301 1.00 79.31 100 GLU A O 1
ATOM 784 N N . LEU A 1 101 ? 40.120 4.880 7.114 1.00 77.00 101 LEU A N 1
ATOM 785 C CA . LEU A 1 101 ? 39.240 6.047 7.167 1.00 77.00 101 LEU A CA 1
ATOM 786 C C . LEU A 1 101 ? 38.009 5.776 8.042 1.00 77.00 101 LEU A C 1
ATOM 788 O O . LEU A 1 101 ? 37.629 6.624 8.850 1.00 77.00 101 LEU A O 1
ATOM 792 N N . LYS A 1 102 ? 37.420 4.577 7.948 1.00 75.38 102 LYS A N 1
ATOM 793 C CA . LYS A 1 102 ? 36.301 4.138 8.794 1.00 75.38 102 LYS A CA 1
ATOM 794 C C . LYS A 1 102 ? 36.681 4.150 10.275 1.00 75.38 102 LYS A C 1
ATOM 796 O O . LYS A 1 102 ? 35.863 4.565 11.095 1.00 75.38 102 LYS A O 1
ATOM 801 N N . GLN A 1 103 ? 37.903 3.745 10.620 1.00 79.62 103 GLN A N 1
ATOM 802 C CA . GLN A 1 103 ? 38.395 3.788 11.998 1.00 79.62 103 GLN A CA 1
ATOM 803 C C . GLN A 1 103 ? 38.628 5.229 12.477 1.00 79.62 103 GLN A C 1
ATOM 805 O O . GLN A 1 103 ? 38.172 5.593 13.562 1.00 79.62 103 GLN A O 1
ATOM 810 N N . LYS A 1 104 ? 39.261 6.081 11.657 1.00 81.81 104 LYS A N 1
ATOM 811 C CA . LYS A 1 104 ? 39.468 7.511 11.969 1.00 81.81 104 LYS A CA 1
ATOM 812 C C . LYS A 1 104 ? 38.144 8.261 12.149 1.00 81.81 104 LYS A C 1
ATOM 814 O O . LYS A 1 104 ? 38.005 9.062 13.071 1.00 81.81 104 LYS A O 1
ATOM 819 N N . MET A 1 105 ? 37.148 7.954 11.320 1.00 79.44 105 MET A N 1
ATOM 820 C CA . MET A 1 105 ? 35.817 8.566 11.354 1.00 79.44 105 MET A CA 1
ATOM 821 C C . MET A 1 105 ? 34.859 7.901 12.349 1.00 79.44 105 MET A C 1
ATOM 823 O O . MET A 1 105 ? 33.704 8.310 12.425 1.00 79.44 105 MET A O 1
ATOM 827 N N . ALA A 1 106 ? 35.292 6.913 13.140 1.00 80.25 106 ALA A N 1
ATOM 828 C CA . ALA A 1 106 ? 34.414 6.222 14.087 1.00 80.25 106 ALA A CA 1
ATOM 829 C C . ALA A 1 106 ? 33.807 7.183 15.124 1.00 80.25 106 ALA A C 1
ATOM 831 O O . ALA A 1 106 ? 32.598 7.164 15.343 1.00 80.25 106 ALA A O 1
ATOM 832 N N . LYS A 1 107 ? 34.621 8.090 15.688 1.00 81.44 107 LYS A N 1
ATOM 833 C CA . LYS A 1 107 ? 34.155 9.111 16.646 1.00 81.44 107 LYS A CA 1
ATOM 834 C C . LYS A 1 107 ? 33.193 10.115 16.005 1.00 81.44 107 LYS A C 1
ATOM 836 O O . LYS A 1 107 ? 32.181 10.461 16.605 1.00 81.44 107 LYS A O 1
ATOM 841 N N . LEU A 1 108 ? 33.482 10.553 14.775 1.00 84.25 108 LEU A N 1
ATOM 842 C CA . LEU A 1 108 ? 32.598 11.454 14.028 1.00 84.25 108 LEU A CA 1
ATOM 843 C C . LEU A 1 108 ? 31.284 10.758 13.662 1.00 84.25 108 LEU A C 1
ATOM 845 O O . LEU A 1 108 ? 30.228 11.369 13.745 1.00 84.25 108 LEU A O 1
ATOM 849 N N . ARG A 1 109 ? 31.328 9.473 13.304 1.00 79.81 109 ARG A N 1
ATOM 850 C CA . ARG A 1 109 ? 30.143 8.662 13.019 1.00 79.81 109 ARG A CA 1
ATOM 851 C C . ARG A 1 109 ? 29.284 8.487 14.261 1.00 79.81 109 ARG A C 1
ATOM 853 O O . ARG A 1 109 ? 28.075 8.631 14.159 1.00 79.81 109 ARG A O 1
ATOM 860 N N . GLU A 1 110 ? 29.885 8.225 15.418 1.00 82.19 110 GLU A N 1
ATOM 861 C CA . GLU A 1 110 ? 29.157 8.152 16.685 1.00 82.19 110 GLU A CA 1
ATOM 862 C C . GLU A 1 110 ? 28.506 9.501 17.031 1.00 82.19 110 GLU A C 1
ATOM 864 O O . GLU A 1 110 ? 27.322 9.548 17.363 1.00 82.19 110 GLU A O 1
ATOM 869 N N . ALA A 1 111 ? 29.239 10.610 16.880 1.00 83.69 111 ALA A N 1
ATOM 870 C CA . ALA A 1 111 ? 28.699 11.953 17.078 1.00 83.69 111 ALA A CA 1
ATOM 871 C C . ALA A 1 111 ? 27.574 12.279 16.081 1.00 83.69 111 ALA A C 1
ATOM 873 O O . ALA A 1 111 ? 26.543 12.814 16.477 1.00 83.69 111 ALA A O 1
ATOM 874 N N . ASN A 1 112 ? 27.728 11.904 14.809 1.00 82.81 112 ASN A N 1
ATOM 875 C CA . ASN A 1 112 ? 26.709 12.093 13.781 1.00 82.81 112 ASN A CA 1
ATOM 876 C C . ASN A 1 112 ? 25.478 11.213 14.030 1.00 82.81 112 ASN A C 1
ATOM 878 O O . ASN A 1 112 ? 24.360 11.656 13.808 1.00 82.81 112 ASN A O 1
ATOM 882 N N . MET A 1 113 ? 25.656 9.990 14.540 1.00 78.75 113 MET A N 1
ATOM 883 C CA . MET A 1 113 ? 24.543 9.133 14.952 1.00 78.75 113 MET A CA 1
ATOM 884 C C . MET A 1 113 ? 23.760 9.770 16.101 1.00 78.75 113 MET A C 1
ATOM 886 O O . MET A 1 113 ? 22.540 9.852 16.007 1.00 78.75 113 MET A O 1
ATOM 890 N N . LYS A 1 114 ? 24.441 10.290 17.132 1.00 81.31 114 LYS A N 1
ATOM 891 C CA . LYS A 1 114 ? 23.793 11.025 18.232 1.00 81.31 114 LYS A CA 1
ATOM 892 C C . LYS A 1 114 ? 23.102 12.298 17.736 1.00 81.31 114 LYS A C 1
ATOM 894 O O . LYS A 1 114 ? 21.964 12.556 18.101 1.00 81.31 114 LYS A O 1
ATOM 899 N N . ASN A 1 115 ? 23.747 13.066 16.859 1.00 83.44 115 ASN A N 1
ATOM 900 C CA . ASN A 1 115 ? 23.157 14.273 16.279 1.00 83.44 115 ASN A CA 1
ATOM 901 C C . ASN A 1 115 ? 21.925 13.961 15.419 1.00 83.44 115 ASN A C 1
ATOM 903 O O . ASN A 1 115 ? 20.903 14.623 15.550 1.00 83.44 115 ASN A O 1
ATOM 907 N N . SER A 1 116 ? 21.997 12.924 14.583 1.00 77.69 116 SER A N 1
ATOM 908 C CA . SER A 1 116 ? 20.855 12.439 13.807 1.00 77.69 116 SER A CA 1
ATOM 909 C C . SER A 1 116 ? 19.719 12.000 14.726 1.00 77.69 116 SER A C 1
ATOM 911 O O . SER A 1 116 ? 18.575 12.340 14.460 1.00 77.69 116 SER A O 1
ATOM 913 N N . GLN A 1 117 ? 20.021 11.304 15.827 1.00 73.81 117 GLN A N 1
ATOM 914 C CA . GLN A 1 117 ? 19.021 10.923 16.828 1.00 73.81 117 GLN A CA 1
ATOM 915 C C . GLN A 1 117 ? 18.368 12.147 17.477 1.00 73.81 117 GLN A C 1
ATOM 917 O O . GLN A 1 117 ? 17.145 12.186 17.605 1.00 73.81 117 GLN A O 1
ATOM 922 N N . TYR A 1 118 ? 19.151 13.157 17.866 1.00 78.75 118 TYR A N 1
ATOM 923 C CA . TYR A 1 118 ? 18.608 14.393 18.429 1.00 78.75 118 TYR A CA 1
ATOM 924 C C . TYR A 1 118 ? 17.762 15.163 17.417 1.00 78.75 118 TYR A C 1
ATOM 926 O O . TYR A 1 118 ? 16.684 15.614 17.778 1.00 78.75 118 TYR A O 1
ATOM 934 N N . ALA A 1 119 ? 18.189 15.259 16.157 1.00 78.25 119 ALA A N 1
ATOM 935 C CA . ALA A 1 119 ? 17.409 15.894 15.098 1.00 78.25 119 ALA A CA 1
ATOM 936 C C . ALA A 1 119 ? 16.055 15.193 14.894 1.00 78.25 119 ALA A C 1
ATOM 938 O O . ALA A 1 119 ? 15.020 15.855 14.869 1.00 78.25 119 ALA A O 1
ATOM 939 N N . THR A 1 120 ? 16.052 13.858 14.838 1.00 71.31 120 THR A N 1
ATOM 940 C CA . THR A 1 120 ? 14.828 13.049 14.766 1.00 71.31 120 THR A CA 1
ATOM 941 C C . THR A 1 120 ? 13.945 13.265 15.998 1.00 71.31 120 THR A C 1
ATOM 943 O O . THR A 1 120 ? 12.753 13.521 15.869 1.00 71.31 120 THR A O 1
ATOM 946 N N . SER A 1 121 ? 14.532 13.268 17.197 1.00 68.62 121 SER A N 1
ATOM 947 C CA . SER A 1 121 ? 13.802 13.488 18.453 1.00 68.62 121 SER A CA 1
ATOM 948 C C . SER A 1 121 ? 13.202 14.897 18.539 1.00 68.62 121 SER A C 1
ATOM 950 O O . SER A 1 121 ? 12.078 15.051 19.002 1.00 68.62 121 SER A O 1
ATOM 952 N N . ILE A 1 122 ? 13.911 15.926 18.061 1.00 74.31 122 ILE A N 1
ATOM 953 C CA . ILE A 1 122 ? 13.418 17.310 17.982 1.00 74.31 122 ILE A CA 1
ATOM 954 C C . ILE A 1 122 ? 12.255 17.419 16.990 1.00 74.31 122 ILE A C 1
ATOM 956 O O . ILE A 1 122 ? 11.252 18.052 17.313 1.00 74.31 122 ILE A O 1
ATOM 960 N N . GLY A 1 123 ? 12.352 16.776 15.821 1.00 69.69 123 GLY A N 1
ATOM 961 C CA . GLY A 1 123 ? 11.238 16.704 14.871 1.00 69.69 123 GLY A CA 1
ATOM 962 C C . GLY A 1 123 ? 10.014 16.019 15.484 1.00 69.69 123 GLY A C 1
ATOM 963 O O . GLY A 1 123 ? 8.898 16.523 15.393 1.00 69.69 123 GLY A O 1
ATOM 964 N N . HIS A 1 124 ? 10.221 14.924 16.216 1.00 68.94 124 HIS A N 1
ATOM 965 C CA . HIS A 1 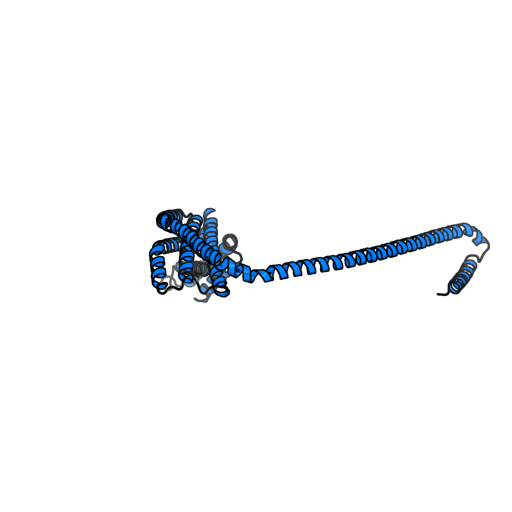124 ? 9.137 14.241 16.920 1.00 68.94 124 HIS A CA 1
ATOM 966 C C . HIS A 1 124 ? 8.521 15.094 18.039 1.00 68.94 124 HIS A C 1
ATOM 968 O O . HIS A 1 124 ? 7.312 15.036 18.241 1.00 68.94 124 HIS A O 1
ATOM 974 N N . LEU A 1 125 ? 9.307 15.919 18.743 1.00 70.31 125 LEU A N 1
ATOM 975 C CA . LEU A 1 125 ? 8.796 16.823 19.783 1.00 70.31 125 LEU A CA 1
ATOM 976 C C . LEU A 1 125 ? 7.834 17.882 19.233 1.00 70.31 125 LEU A C 1
ATOM 978 O O . LEU A 1 125 ? 6.877 18.223 19.923 1.00 70.31 125 LEU A O 1
ATOM 982 N N . GLN A 1 126 ? 8.047 18.370 18.007 1.00 71.44 126 GLN A N 1
ATOM 983 C CA . GLN A 1 126 ? 7.097 19.279 17.352 1.00 71.44 126 GLN A CA 1
ATOM 984 C C . GLN A 1 126 ? 5.743 18.591 17.150 1.00 71.44 126 GLN A C 1
ATOM 986 O O . GLN A 1 126 ? 4.712 19.114 17.566 1.00 71.44 126 GLN A O 1
ATOM 991 N N . HIS A 1 127 ? 5.755 17.365 16.625 1.00 64.56 127 HIS A N 1
ATOM 992 C CA . HIS A 1 127 ? 4.536 16.580 16.428 1.00 64.56 127 HIS A CA 1
ATOM 993 C C . HIS A 1 127 ? 3.852 16.174 17.743 1.00 64.56 127 HIS A C 1
ATOM 995 O O . HIS A 1 127 ? 2.629 16.135 17.800 1.00 64.56 127 HIS A O 1
ATOM 1001 N N . ILE A 1 128 ? 4.616 15.918 18.811 1.00 68.12 128 ILE A N 1
ATOM 1002 C CA . ILE A 1 128 ? 4.092 15.678 20.167 1.00 68.12 128 ILE A CA 1
ATOM 1003 C C . ILE A 1 128 ? 3.416 16.948 20.709 1.00 68.12 128 ILE A C 1
ATOM 1005 O O . ILE A 1 128 ? 2.327 16.881 21.270 1.00 68.12 128 ILE A O 1
ATOM 1009 N N . TYR A 1 129 ? 4.018 18.124 20.528 1.00 70.88 129 TYR A N 1
ATOM 1010 C CA . TYR A 1 129 ? 3.441 19.378 21.018 1.00 70.88 129 TYR A CA 1
ATOM 1011 C C . TYR A 1 129 ? 2.132 19.741 20.298 1.00 70.88 129 TYR A C 1
ATOM 1013 O O . TYR A 1 129 ? 1.170 20.170 20.933 1.00 70.88 129 TYR A O 1
ATOM 1021 N N . GLU A 1 130 ? 2.069 19.508 18.987 1.00 77.25 130 GLU A N 1
ATOM 1022 C CA . GLU A 1 130 ? 0.911 19.829 18.144 1.00 77.25 130 GLU A CA 1
ATOM 1023 C C . GLU A 1 130 ? -0.156 18.718 18.112 1.00 77.25 130 GLU A C 1
ATOM 1025 O O . GLU A 1 130 ? -1.192 18.871 17.457 1.00 77.25 130 GLU A O 1
ATOM 1030 N N . ILE A 1 131 ? 0.054 17.594 18.812 1.00 78.75 131 ILE A N 1
ATOM 1031 C CA . ILE A 1 131 ? -0.783 16.399 18.638 1.00 78.75 131 ILE A CA 1
ATOM 1032 C C . ILE A 1 131 ? -2.249 16.647 18.999 1.00 78.75 131 ILE A C 1
ATOM 1034 O O . ILE A 1 131 ? -3.143 16.247 18.266 1.00 78.75 131 ILE A O 1
ATOM 1038 N N . ASN A 1 132 ? -2.523 17.354 20.096 1.00 80.06 132 ASN A N 1
ATOM 1039 C CA . ASN A 1 132 ? -3.900 17.566 20.546 1.00 80.06 132 ASN A CA 1
ATOM 1040 C C . ASN A 1 132 ? -4.656 18.495 19.590 1.00 80.06 132 ASN A C 1
ATOM 1042 O O . ASN A 1 132 ? -5.806 18.238 19.249 1.00 80.06 132 ASN A O 1
ATOM 1046 N N . GLU A 1 133 ? -3.996 19.546 19.102 1.00 85.12 133 GLU A N 1
ATOM 1047 C CA . GLU A 1 133 ? -4.590 20.467 18.132 1.00 85.12 133 GLU A CA 1
ATOM 1048 C C . GLU A 1 133 ? -4.836 19.772 16.784 1.00 85.12 133 GLU A C 1
ATOM 1050 O O . GLU A 1 133 ? -5.888 19.942 16.165 1.00 85.12 133 GLU A O 1
ATOM 1055 N N . THR A 1 134 ? -3.883 18.957 16.328 1.00 85.00 134 THR A N 1
ATOM 1056 C CA . THR A 1 134 ? -4.019 18.192 15.082 1.00 85.00 134 THR A CA 1
ATOM 1057 C C . THR A 1 134 ? -5.062 17.081 15.196 1.00 85.00 134 THR A C 1
ATOM 1059 O O . THR A 1 134 ? -5.797 16.865 14.232 1.00 85.00 134 THR A O 1
ATOM 1062 N N . ILE A 1 135 ? -5.207 16.431 16.355 1.00 86.81 135 ILE A N 1
ATOM 1063 C CA . ILE A 1 135 ? -6.277 15.463 16.650 1.00 86.81 135 ILE A CA 1
ATOM 1064 C C . ILE A 1 135 ? -7.651 16.128 16.539 1.00 86.81 135 ILE A C 1
ATOM 1066 O O . ILE A 1 135 ? -8.515 15.600 15.836 1.00 86.81 135 ILE A O 1
ATOM 1070 N N . GLU A 1 136 ? -7.845 17.298 17.150 1.00 87.44 136 GLU A N 1
ATOM 1071 C CA . GLU A 1 136 ? -9.131 18.004 17.090 1.00 87.44 136 GLU A CA 1
ATOM 1072 C C . GLU A 1 136 ? -9.457 18.479 15.667 1.00 87.44 136 GLU A C 1
ATOM 1074 O O . GLU A 1 136 ? -10.536 18.180 15.155 1.00 87.44 136 GLU A O 1
ATOM 1079 N N . LYS A 1 137 ? -8.495 19.072 14.946 1.00 89.50 137 LYS A N 1
ATOM 1080 C CA . LYS A 1 137 ? -8.673 19.409 13.516 1.00 89.50 137 LYS A CA 1
ATOM 1081 C C . LYS A 1 137 ? -9.000 18.181 12.665 1.00 89.50 137 LYS A C 1
ATOM 1083 O O . LYS A 1 137 ? -9.790 18.242 11.725 1.00 89.50 137 LYS A O 1
ATOM 1088 N N . THR A 1 138 ? -8.383 17.043 12.972 1.00 90.25 138 THR A N 1
ATOM 1089 C CA . THR A 1 138 ? -8.645 15.786 12.262 1.00 90.25 138 THR A CA 1
ATOM 1090 C C . THR A 1 138 ? -10.060 15.293 12.538 1.00 90.25 138 THR A C 1
ATOM 1092 O O . THR A 1 138 ? -10.739 14.867 11.606 1.00 90.25 138 THR A O 1
ATOM 1095 N N . ARG A 1 139 ? -10.537 15.400 13.782 1.00 90.56 139 ARG A N 1
ATOM 1096 C CA . ARG A 1 139 ? -11.917 15.083 14.163 1.00 90.56 139 ARG A CA 1
ATOM 1097 C C . ARG A 1 139 ? -12.919 15.966 13.415 1.00 90.56 139 ARG A C 1
ATOM 1099 O O . ARG A 1 139 ? -13.884 15.433 12.869 1.00 90.56 139 ARG A O 1
ATOM 1106 N N . GLU A 1 140 ? -12.657 17.267 13.304 1.00 92.31 140 GLU A N 1
ATOM 1107 C CA . GLU A 1 140 ? -13.459 18.189 12.485 1.00 92.31 140 GLU A CA 1
ATOM 1108 C C . GLU A 1 140 ? -13.480 17.760 11.010 1.00 92.31 140 GLU A C 1
ATOM 1110 O O . GLU A 1 140 ? -14.547 17.648 10.413 1.00 92.31 140 GLU A O 1
ATOM 1115 N N . TYR A 1 141 ? -12.332 17.407 10.420 1.00 92.50 141 TYR A N 1
ATOM 1116 C CA . TYR A 1 141 ? -12.287 16.917 9.036 1.00 92.50 141 TYR A CA 1
ATOM 1117 C C . TYR A 1 141 ? -13.035 15.598 8.819 1.00 92.50 141 TYR A C 1
ATOM 1119 O O . TYR A 1 141 ? -13.602 15.396 7.741 1.00 92.50 141 TYR A O 1
ATOM 1127 N N . VAL A 1 142 ? -13.053 14.704 9.813 1.00 91.12 142 VAL A N 1
ATOM 1128 C CA . VAL A 1 142 ? -13.864 13.477 9.769 1.00 91.12 142 VAL A CA 1
ATOM 1129 C C . VAL A 1 142 ? -15.355 13.823 9.788 1.00 91.12 142 VAL A C 1
ATOM 1131 O O . VAL A 1 142 ? -16.111 13.238 9.012 1.00 91.12 142 VAL A O 1
ATOM 1134 N N . GLN A 1 143 ? -15.775 14.784 10.615 1.00 90.00 143 GLN A N 1
ATOM 1135 C CA . GLN A 1 143 ? -17.168 15.245 10.689 1.00 90.00 143 GLN A CA 1
ATOM 1136 C C . GLN A 1 143 ? -17.612 15.971 9.409 1.00 90.00 143 GLN A C 1
ATOM 1138 O O . GLN A 1 143 ? -18.709 15.722 8.914 1.00 90.00 143 GLN A O 1
ATOM 1143 N N . ASP A 1 144 ? -16.731 16.781 8.821 1.00 88.88 144 ASP A N 1
ATOM 1144 C CA . ASP A 1 144 ? -16.932 17.487 7.549 1.00 88.88 144 ASP A CA 1
ATOM 1145 C C . ASP A 1 144 ? -16.964 16.556 6.319 1.00 88.88 144 ASP A C 1
ATOM 1147 O O . ASP A 1 144 ? -17.219 17.006 5.199 1.00 88.88 144 ASP A O 1
ATOM 1151 N N . GLY A 1 145 ? -16.624 15.271 6.474 1.00 84.94 145 GLY A N 1
ATOM 1152 C CA . GLY A 1 145 ? -16.507 14.322 5.362 1.00 84.94 145 GLY A CA 1
ATOM 1153 C C . GLY A 1 145 ? -15.260 14.518 4.485 1.00 84.94 145 GLY A C 1
ATOM 1154 O O . GLY A 1 145 ? -15.137 13.895 3.427 1.00 84.94 145 GLY A O 1
ATOM 1155 N N . LYS A 1 146 ? -14.288 15.335 4.912 1.00 91.25 146 LYS A N 1
ATOM 1156 C CA . LYS A 1 146 ? -13.000 15.558 4.226 1.00 91.25 146 LYS A CA 1
ATOM 1157 C C . LYS A 1 146 ? -12.000 14.447 4.568 1.00 91.25 146 LYS A C 1
ATOM 1159 O O . LYS A 1 146 ? -10.913 14.688 5.097 1.00 91.25 146 LYS A O 1
ATOM 1164 N N . LEU A 1 147 ? -12.354 13.209 4.222 1.00 91.88 147 LEU A N 1
ATOM 1165 C CA . LEU A 1 147 ? -11.657 12.000 4.682 1.00 91.88 147 LEU A CA 1
ATOM 1166 C C . LEU A 1 147 ? -10.179 11.922 4.266 1.00 91.88 147 LEU A C 1
ATOM 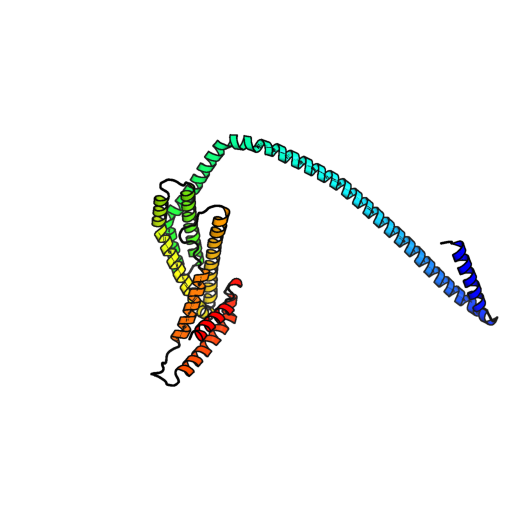1168 O O . LEU A 1 147 ? -9.373 11.369 5.005 1.00 91.88 147 LEU A O 1
ATOM 1172 N N . LEU A 1 148 ? -9.796 12.485 3.113 1.00 92.06 148 LEU A N 1
ATOM 1173 C CA . LEU A 1 148 ? -8.393 12.481 2.664 1.00 92.06 148 LEU A CA 1
ATOM 1174 C C . LEU A 1 148 ? -7.495 13.361 3.532 1.00 92.06 148 LEU A C 1
ATOM 1176 O O . LEU A 1 148 ? -6.353 12.989 3.793 1.00 92.06 148 LEU A O 1
ATOM 1180 N N . LEU A 1 149 ? -7.998 14.524 3.953 1.00 91.56 149 LEU A N 1
ATOM 1181 C CA . LEU A 1 149 ? -7.253 15.431 4.825 1.00 91.56 149 LEU A CA 1
ATOM 1182 C C . LEU A 1 149 ? -7.140 14.831 6.224 1.00 91.56 149 LEU A C 1
ATOM 1184 O O . LEU A 1 149 ? -6.049 14.808 6.785 1.00 91.56 149 LEU A O 1
ATOM 1188 N N . ALA A 1 150 ? -8.234 14.251 6.729 1.00 92.75 150 ALA A N 1
ATOM 1189 C CA . ALA A 1 150 ? -8.208 13.506 7.981 1.00 92.75 150 ALA A CA 1
ATOM 1190 C C . ALA A 1 150 ? -7.192 12.349 7.932 1.00 92.75 150 ALA A C 1
ATOM 1192 O O . ALA A 1 150 ? -6.359 12.215 8.823 1.00 92.75 150 ALA A O 1
ATOM 1193 N N . HIS A 1 151 ? -7.205 11.550 6.858 1.00 93.56 151 HIS A N 1
ATOM 1194 C CA . HIS A 1 151 ? -6.259 10.446 6.675 1.00 93.56 151 HIS A CA 1
ATOM 1195 C C . HIS A 1 151 ? -4.805 10.920 6.605 1.00 93.56 151 HIS A C 1
ATOM 1197 O O . HIS A 1 151 ? -3.937 10.288 7.199 1.00 93.56 151 HIS A O 1
ATOM 1203 N N . LYS A 1 152 ? -4.536 12.047 5.932 1.00 92.19 152 LYS A N 1
ATOM 1204 C CA . LYS A 1 152 ? -3.194 12.641 5.872 1.00 92.19 152 LYS A CA 1
ATOM 1205 C C . LYS A 1 152 ? -2.670 12.975 7.273 1.00 92.19 152 LYS A C 1
ATOM 1207 O O . LYS A 1 152 ? -1.574 12.542 7.612 1.00 92.19 152 LYS A O 1
ATOM 1212 N N . ASN A 1 153 ? -3.457 13.686 8.079 1.00 89.56 153 ASN A N 1
ATOM 1213 C CA . ASN A 1 153 ? -3.051 14.058 9.436 1.00 89.56 153 ASN A CA 1
ATOM 1214 C C . ASN A 1 153 ? -2.836 12.820 10.321 1.00 89.56 153 ASN A C 1
ATOM 1216 O O . ASN A 1 153 ? -1.853 12.745 11.052 1.00 89.56 153 ASN A O 1
ATOM 1220 N N . ILE A 1 154 ? -3.724 11.822 10.223 1.00 90.50 154 ILE A N 1
ATOM 1221 C CA . ILE A 1 154 ? -3.570 10.539 10.927 1.00 90.50 154 ILE A CA 1
ATOM 1222 C C . ILE A 1 154 ? -2.262 9.861 10.534 1.00 90.50 154 ILE A C 1
ATOM 1224 O O . ILE A 1 154 ? -1.538 9.404 11.408 1.00 90.50 154 ILE A O 1
ATOM 1228 N N . MET A 1 155 ? -1.948 9.810 9.240 1.00 90.19 155 MET A N 1
ATOM 1229 C CA . MET A 1 155 ? -0.734 9.171 8.741 1.00 90.19 155 MET A CA 1
ATOM 1230 C C . MET A 1 155 ? 0.530 9.871 9.252 1.00 90.19 155 MET A C 1
ATOM 1232 O O . MET A 1 155 ? 1.469 9.189 9.644 1.00 90.19 155 MET A O 1
ATOM 1236 N N . GLU A 1 156 ? 0.558 11.205 9.277 1.00 87.25 156 GLU A N 1
ATOM 1237 C CA . GLU A 1 156 ? 1.690 11.974 9.815 1.00 87.25 156 GLU A CA 1
ATOM 1238 C C . GLU A 1 156 ? 1.890 11.700 11.315 1.00 87.25 156 GLU A C 1
ATOM 1240 O O . GLU A 1 156 ? 3.010 11.430 11.754 1.00 87.25 156 GLU A O 1
ATOM 1245 N N . MET A 1 157 ? 0.803 11.668 12.093 1.00 85.75 157 MET A N 1
ATOM 1246 C CA . MET A 1 157 ? 0.856 11.353 13.525 1.00 85.75 157 MET A CA 1
ATOM 1247 C C . MET A 1 157 ? 1.226 9.887 13.804 1.00 85.75 157 MET A C 1
ATOM 1249 O O . MET A 1 157 ? 2.027 9.617 14.699 1.00 85.75 157 MET A O 1
ATOM 1253 N N . GLU A 1 158 ? 0.674 8.931 13.048 1.00 87.69 158 GLU A N 1
ATOM 1254 C CA . GLU A 1 158 ? 1.037 7.513 13.161 1.00 87.69 158 GLU A CA 1
ATOM 1255 C C . GLU A 1 158 ? 2.494 7.282 12.770 1.00 87.69 158 GLU A C 1
ATOM 1257 O O . GLU A 1 158 ? 3.185 6.532 13.451 1.00 87.69 158 GLU A O 1
ATOM 1262 N N . HIS A 1 159 ? 2.986 7.954 11.727 1.00 86.50 159 HIS A N 1
ATOM 1263 C CA . HIS A 1 159 ? 4.383 7.855 11.323 1.00 86.50 159 HIS A CA 1
ATOM 1264 C C . HIS A 1 159 ? 5.318 8.358 12.428 1.00 86.50 159 HIS A C 1
ATOM 1266 O O . HIS A 1 159 ? 6.250 7.646 12.792 1.00 86.50 159 HIS A O 1
ATOM 1272 N N . ALA A 1 160 ? 5.018 9.512 13.037 1.00 83.31 160 ALA A N 1
ATOM 1273 C CA . ALA A 1 160 ? 5.785 10.027 14.171 1.00 83.31 160 ALA A CA 1
ATOM 1274 C C . ALA A 1 160 ? 5.754 9.071 15.381 1.00 83.31 160 ALA A C 1
ATOM 1276 O O . ALA A 1 160 ? 6.786 8.827 16.011 1.00 83.31 160 ALA A O 1
ATOM 1277 N N . ARG A 1 161 ? 4.588 8.484 15.696 1.00 84.56 161 ARG A N 1
ATOM 1278 C CA . ARG A 1 161 ? 4.456 7.453 16.743 1.00 84.56 161 ARG A CA 1
ATOM 1279 C C . ARG A 1 161 ? 5.331 6.240 16.438 1.00 84.56 161 ARG A C 1
ATOM 1281 O O . ARG A 1 161 ? 6.043 5.758 17.319 1.00 84.56 161 ARG A O 1
ATOM 1288 N N . ASP A 1 162 ? 5.242 5.722 15.222 1.00 85.75 162 ASP A N 1
ATOM 1289 C CA . ASP A 1 162 ? 5.888 4.477 14.825 1.00 85.75 162 ASP A CA 1
ATOM 1290 C C . ASP A 1 162 ? 7.411 4.654 14.721 1.00 85.75 162 ASP A C 1
ATOM 1292 O O . ASP A 1 162 ? 8.150 3.757 15.130 1.00 85.75 162 ASP A O 1
ATOM 1296 N N . ASP A 1 163 ? 7.888 5.827 14.298 1.00 83.56 163 ASP A N 1
ATOM 1297 C CA . ASP A 1 163 ? 9.309 6.192 14.295 1.00 83.56 163 ASP A CA 1
ATOM 1298 C C . ASP A 1 163 ? 9.867 6.316 15.720 1.00 83.56 163 ASP A C 1
ATOM 1300 O O . ASP A 1 163 ? 10.943 5.786 16.015 1.00 83.56 163 ASP A O 1
ATOM 1304 N N . LEU A 1 164 ? 9.117 6.933 16.645 1.00 80.00 164 LEU A N 1
ATOM 1305 C CA . LEU A 1 164 ? 9.465 6.943 18.072 1.00 80.00 164 LEU A CA 1
ATOM 1306 C C . LEU A 1 164 ? 9.542 5.522 18.637 1.00 80.00 164 LEU A C 1
ATOM 1308 O O . LEU A 1 164 ? 10.502 5.173 19.326 1.00 80.00 164 LEU A O 1
ATOM 1312 N N . MET A 1 165 ? 8.553 4.681 18.329 1.00 81.88 165 MET A N 1
ATOM 1313 C CA . MET A 1 165 ? 8.545 3.289 18.777 1.00 81.88 165 MET A CA 1
ATOM 1314 C C . MET A 1 165 ? 9.687 2.471 18.163 1.00 81.88 165 MET A C 1
ATOM 1316 O O . MET A 1 165 ? 10.225 1.591 18.840 1.00 81.88 165 MET A O 1
ATOM 1320 N N . TYR A 1 166 ? 10.077 2.758 16.921 1.00 81.75 166 TYR A N 1
ATOM 1321 C CA . TYR A 1 166 ? 11.203 2.110 16.258 1.00 81.75 166 TYR A CA 1
ATOM 1322 C C . TYR A 1 166 ? 12.541 2.497 16.895 1.00 81.75 166 TYR A C 1
ATOM 1324 O O . TYR A 1 166 ? 13.362 1.617 17.164 1.00 81.75 166 TYR A O 1
ATOM 1332 N N . GLU A 1 167 ? 12.761 3.779 17.202 1.00 78.00 167 GLU A N 1
ATOM 1333 C CA . GLU A 1 167 ? 13.980 4.210 17.898 1.00 78.00 167 GLU A CA 1
ATOM 1334 C C . GLU A 1 167 ? 14.055 3.623 19.317 1.00 78.00 167 GLU A C 1
ATOM 1336 O O . GLU A 1 167 ? 15.095 3.082 19.695 1.00 78.00 167 GLU A O 1
ATOM 1341 N N . VAL A 1 168 ? 12.943 3.589 20.064 1.00 77.81 168 VAL A N 1
ATOM 1342 C CA . VAL A 1 168 ? 12.876 2.884 21.362 1.00 77.81 168 VAL A CA 1
ATOM 1343 C C . VAL A 1 168 ? 13.203 1.395 21.200 1.00 77.81 168 VAL A C 1
ATOM 1345 O O . VAL A 1 168 ? 13.960 0.827 21.987 1.00 77.81 168 VAL A O 1
ATOM 1348 N N . HIS A 1 169 ? 12.676 0.744 20.159 1.00 78.25 169 HIS A N 1
ATOM 1349 C CA . HIS A 1 169 ? 12.950 -0.666 19.887 1.00 78.25 169 HIS A CA 1
ATOM 1350 C C . HIS A 1 169 ? 14.429 -0.932 19.573 1.00 78.25 169 HIS A C 1
ATOM 1352 O O . HIS A 1 169 ? 15.002 -1.904 20.065 1.00 78.25 169 HIS A O 1
ATOM 1358 N N . LYS A 1 170 ? 15.063 -0.054 18.794 1.00 77.00 170 LYS A N 1
ATOM 1359 C CA . LYS A 1 170 ? 16.479 -0.140 18.422 1.00 77.00 170 LYS A CA 1
ATOM 1360 C C . LYS A 1 170 ? 17.417 0.014 19.618 1.00 77.00 170 LYS A C 1
ATOM 1362 O O . LYS A 1 170 ? 18.486 -0.589 19.624 1.00 77.00 170 LYS A O 1
ATOM 1367 N N . LEU A 1 171 ? 17.030 0.805 20.618 1.00 70.75 171 LEU A N 1
ATOM 1368 C CA . LEU A 1 171 ? 17.847 1.037 21.809 1.00 70.75 171 LEU A CA 1
ATOM 1369 C C . LEU A 1 171 ? 17.931 -0.189 22.736 1.00 70.75 171 LEU A C 1
ATOM 1371 O O . LEU A 1 171 ? 18.850 -0.233 23.549 1.00 70.75 171 LEU A O 1
ATOM 1375 N N . GLN A 1 172 ? 17.022 -1.172 22.612 1.00 63.78 172 GLN A N 1
ATOM 1376 C CA . GLN A 1 172 ? 17.019 -2.446 23.363 1.00 63.78 172 GLN A CA 1
ATOM 1377 C C . GLN A 1 172 ? 17.327 -2.300 24.872 1.00 63.78 172 GLN A C 1
ATOM 1379 O O . GLN A 1 172 ? 17.966 -3.157 25.480 1.00 63.78 172 GLN A O 1
ATOM 1384 N N . GLN A 1 173 ? 16.888 -1.202 25.495 1.00 63.91 173 GLN A N 1
ATOM 1385 C CA . GLN A 1 173 ? 17.134 -0.938 26.914 1.00 63.91 173 GLN A CA 1
ATOM 1386 C C . GLN A 1 173 ? 16.238 -1.802 27.816 1.00 63.91 173 GLN A C 1
ATOM 1388 O O . GLN A 1 173 ? 15.160 -2.251 27.424 1.00 63.91 173 GLN A O 1
ATOM 1393 N N . SER A 1 174 ? 16.631 -1.979 29.079 1.00 55.09 174 SER A N 1
ATOM 1394 C CA . SER A 1 174 ? 15.884 -2.769 30.072 1.00 55.09 174 SER A CA 1
ATOM 1395 C C . SER A 1 174 ? 14.434 -2.290 30.298 1.00 55.09 174 SER A C 1
ATOM 1397 O O . SER A 1 174 ? 13.595 -3.070 30.740 1.00 55.09 174 S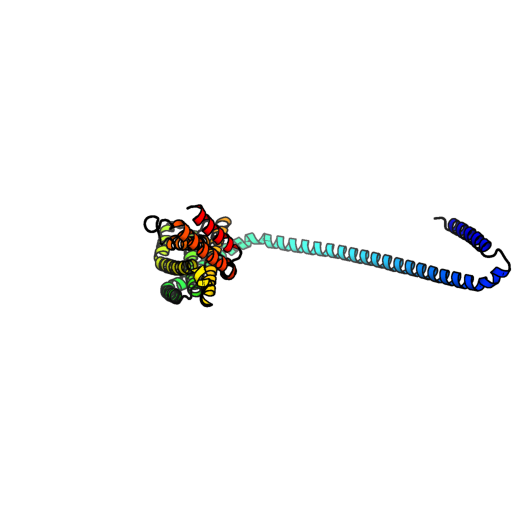ER A O 1
ATOM 1399 N N . ASN A 1 175 ? 14.117 -1.033 29.950 1.00 63.69 175 ASN A N 1
ATOM 1400 C CA . ASN A 1 175 ? 12.806 -0.393 30.136 1.00 63.69 175 ASN A CA 1
ATOM 1401 C C . ASN A 1 175 ? 11.939 -0.302 28.861 1.00 63.69 175 ASN A C 1
ATOM 1403 O O . ASN A 1 175 ? 10.899 0.358 28.882 1.00 63.69 175 ASN A O 1
ATOM 1407 N N . VAL A 1 176 ? 12.301 -0.985 27.767 1.00 68.50 176 VAL A N 1
ATOM 1408 C CA . VAL A 1 176 ? 11.598 -0.900 26.465 1.00 68.50 176 VAL A CA 1
ATOM 1409 C C . VAL A 1 176 ? 10.082 -1.116 26.574 1.00 68.50 176 VAL A C 1
ATOM 1411 O O . VAL A 1 176 ? 9.310 -0.458 25.880 1.00 68.50 176 VAL A O 1
ATOM 1414 N N . ASN A 1 177 ? 9.619 -2.002 27.460 1.00 71.00 177 ASN A N 1
ATOM 1415 C CA . ASN A 1 177 ? 8.184 -2.256 27.635 1.00 71.00 177 ASN A CA 1
ATOM 1416 C C . ASN A 1 177 ? 7.446 -1.103 28.333 1.00 71.00 177 ASN A C 1
ATOM 1418 O O . ASN A 1 177 ? 6.298 -0.823 27.992 1.00 71.00 177 ASN A O 1
ATOM 1422 N N . TYR A 1 178 ? 8.094 -0.421 29.280 1.00 76.31 178 TYR A N 1
ATOM 1423 C CA . TYR A 1 178 ? 7.517 0.736 29.965 1.00 76.31 178 TYR A CA 1
ATOM 1424 C C . TYR A 1 178 ? 7.376 1.921 29.004 1.00 76.31 178 TYR A C 1
ATOM 1426 O O . TYR A 1 178 ? 6.296 2.498 28.894 1.00 76.31 178 TYR A O 1
ATOM 1434 N N . GLU A 1 179 ? 8.422 2.220 28.232 1.00 73.62 179 GLU A N 1
ATOM 1435 C CA . GLU A 1 179 ? 8.411 3.307 27.243 1.00 73.62 179 GLU A CA 1
ATOM 1436 C C . GLU A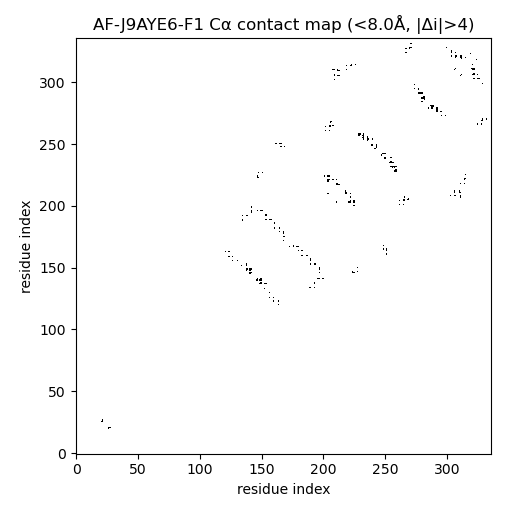 1 179 ? 7.410 3.045 26.112 1.00 73.62 179 GLU A C 1
ATOM 1438 O O . GLU A 1 179 ? 6.638 3.931 25.746 1.00 73.62 179 GLU A O 1
ATOM 1443 N N . LYS A 1 180 ? 7.324 1.799 25.623 1.00 76.50 180 LYS A N 1
ATOM 1444 C CA . LYS A 1 180 ? 6.285 1.394 24.662 1.00 76.50 180 LYS A CA 1
ATOM 1445 C C . LYS A 1 180 ? 4.874 1.605 25.216 1.00 76.50 180 LYS A C 1
ATOM 1447 O O . LYS A 1 180 ? 3.998 2.058 24.483 1.00 76.50 180 LYS A O 1
ATOM 1452 N N . ASN A 1 181 ? 4.634 1.280 26.487 1.00 79.25 181 ASN A N 1
ATOM 1453 C CA . ASN A 1 181 ? 3.321 1.462 27.111 1.00 79.25 181 ASN A CA 1
ATOM 1454 C C . ASN A 1 181 ? 2.988 2.939 27.361 1.00 79.25 181 ASN A C 1
ATOM 1456 O O . ASN A 1 181 ? 1.835 3.338 27.186 1.00 79.25 181 ASN A O 1
ATOM 1460 N N . LEU A 1 182 ? 3.982 3.759 27.705 1.00 80.81 182 LEU A N 1
ATOM 1461 C CA . LEU A 1 182 ? 3.816 5.205 27.822 1.00 80.81 182 LEU A CA 1
ATOM 1462 C C . LEU A 1 182 ? 3.412 5.818 26.475 1.00 80.81 182 LEU A C 1
ATOM 1464 O O . LEU A 1 182 ? 2.420 6.541 26.411 1.00 80.81 182 LEU A O 1
ATOM 1468 N N . LEU A 1 183 ? 4.108 5.454 25.391 1.00 80.25 183 LEU A N 1
ATOM 1469 C CA . LEU A 1 183 ? 3.765 5.898 24.037 1.00 80.25 183 LEU A CA 1
ATOM 1470 C C . LEU A 1 183 ? 2.359 5.435 23.629 1.00 80.25 183 LEU A C 1
ATOM 1472 O O . LEU A 1 183 ? 1.575 6.234 23.132 1.00 80.25 183 LEU A O 1
ATOM 1476 N N . LYS A 1 184 ? 1.982 4.180 23.900 1.00 81.56 184 LYS A N 1
ATOM 1477 C CA . LYS A 1 184 ? 0.611 3.704 23.634 1.00 81.56 184 LYS A CA 1
ATOM 1478 C C . LYS A 1 184 ? -0.453 4.513 24.376 1.00 81.56 184 LYS A C 1
ATOM 1480 O O . LYS A 1 184 ? -1.508 4.789 23.820 1.00 81.56 184 LYS A O 1
ATOM 1485 N N . THR A 1 185 ? -0.180 4.890 25.622 1.00 82.75 185 THR A N 1
ATOM 1486 C CA . THR A 1 185 ? -1.116 5.687 26.427 1.00 82.75 185 THR A CA 1
ATOM 1487 C C . THR A 1 185 ? -1.235 7.102 25.866 1.00 82.75 185 THR A C 1
ATOM 1489 O O . THR A 1 185 ? -2.343 7.612 25.712 1.00 82.75 185 THR A O 1
ATOM 1492 N N . TYR A 1 186 ? -0.104 7.704 25.496 1.00 81.62 186 TYR A N 1
ATOM 1493 C CA . TYR A 1 186 ? -0.047 9.047 24.929 1.00 81.62 186 TYR A CA 1
ATOM 1494 C C . TYR A 1 186 ? -0.795 9.156 23.592 1.00 81.62 186 TYR A C 1
ATOM 1496 O O . TYR A 1 186 ? -1.590 10.067 23.398 1.00 81.62 186 TYR A O 1
ATOM 1504 N N . PHE A 1 187 ? -0.613 8.181 22.698 1.00 83.06 187 PHE A N 1
ATOM 1505 C CA . PHE A 1 187 ? -1.274 8.143 21.389 1.00 83.06 187 PHE A CA 1
ATOM 1506 C C . PHE A 1 187 ? -2.670 7.486 21.416 1.00 83.06 187 PHE A C 1
ATOM 1508 O O . PHE A 1 187 ? -3.234 7.191 20.365 1.00 83.06 187 PHE A O 1
ATOM 1515 N N . SER A 1 188 ? -3.265 7.264 22.591 1.00 85.25 188 SER A N 1
ATOM 1516 C CA . SER A 1 188 ? -4.566 6.582 22.692 1.00 85.25 188 SER A CA 1
ATOM 1517 C C . SER A 1 188 ? -5.721 7.363 22.048 1.00 85.25 188 SER A C 1
ATOM 1519 O O . SER A 1 188 ? -6.661 6.762 21.527 1.00 85.25 188 SER A O 1
ATOM 1521 N N . ASP A 1 189 ? -5.651 8.695 22.028 1.00 86.56 189 ASP A N 1
ATOM 1522 C CA . ASP A 1 189 ? -6.654 9.531 21.362 1.00 86.56 189 ASP A CA 1
ATOM 1523 C C . ASP A 1 189 ? -6.550 9.465 19.832 1.00 86.56 189 ASP A C 1
ATOM 1525 O O . ASP A 1 189 ? -7.575 9.491 19.146 1.00 86.56 189 ASP A O 1
ATOM 1529 N N . LEU A 1 190 ? -5.342 9.257 19.293 1.00 86.69 190 LEU A N 1
ATOM 1530 C CA . LEU A 1 190 ? -5.139 8.991 17.868 1.00 86.69 190 LEU A CA 1
ATOM 1531 C C . LEU A 1 190 ? -5.853 7.696 17.450 1.00 86.69 190 LEU A C 1
ATOM 1533 O O . LEU A 1 190 ? -6.547 7.679 16.432 1.00 86.69 190 LEU A O 1
ATOM 1537 N N . ASP A 1 191 ? -5.772 6.640 18.266 1.00 88.12 191 ASP A N 1
ATOM 1538 C CA . ASP A 1 191 ? -6.480 5.379 18.006 1.00 88.12 191 ASP A CA 1
ATOM 1539 C C . ASP A 1 191 ? -8.007 5.570 17.961 1.00 88.12 191 ASP A C 1
ATOM 1541 O O . ASP A 1 191 ? -8.686 4.946 17.140 1.00 88.12 191 ASP A O 1
ATOM 1545 N N . LYS A 1 192 ? -8.566 6.468 18.786 1.00 90.88 192 LYS A N 1
ATOM 1546 C CA . LYS A 1 192 ? -10.001 6.808 18.744 1.00 90.88 192 LYS A CA 1
ATOM 1547 C C . LYS A 1 192 ? -10.373 7.497 17.430 1.00 90.88 192 LYS A C 1
ATOM 1549 O O . LYS A 1 192 ? -11.341 7.091 16.788 1.00 90.88 192 LYS A O 1
ATOM 1554 N N . VAL A 1 193 ? -9.589 8.483 16.992 1.00 91.12 193 VAL A N 1
ATOM 1555 C CA . VAL A 1 193 ? -9.830 9.189 15.719 1.00 91.12 193 VAL A CA 1
ATOM 1556 C C . VAL A 1 193 ? -9.700 8.243 14.523 1.00 91.12 193 VAL A C 1
ATOM 1558 O O . VAL A 1 193 ? -10.508 8.289 13.596 1.00 91.12 193 VAL A O 1
ATOM 1561 N N . ILE A 1 194 ? -8.747 7.311 14.564 1.00 91.44 194 ILE A N 1
ATOM 1562 C CA . ILE A 1 194 ? -8.613 6.249 13.562 1.00 91.44 194 ILE A CA 1
ATOM 1563 C C . ILE A 1 194 ? -9.876 5.383 13.505 1.00 91.44 194 ILE A C 1
ATOM 1565 O O . ILE A 1 194 ? -10.349 5.054 12.415 1.00 91.44 194 ILE A O 1
ATOM 1569 N N . GLN A 1 195 ? -10.433 5.001 14.657 1.00 92.50 195 GLN A N 1
ATOM 1570 C CA . GLN A 1 195 ? -11.675 4.228 14.710 1.00 92.50 195 GLN A CA 1
ATOM 1571 C C . GLN A 1 195 ? -12.870 5.022 14.170 1.00 92.50 195 GLN A C 1
ATOM 1573 O O . GLN A 1 195 ? -13.732 4.444 13.510 1.00 92.50 195 GLN A O 1
ATOM 1578 N N . GLU A 1 196 ? -12.935 6.328 14.422 1.00 92.75 196 GLU A N 1
ATOM 1579 C CA . GLU A 1 196 ? -13.967 7.209 13.866 1.00 92.75 196 GLU A CA 1
ATOM 1580 C C . GLU A 1 196 ? -13.861 7.328 12.345 1.00 92.75 196 GLU A C 1
ATOM 1582 O O . GLU A 1 196 ? -14.866 7.140 11.655 1.00 92.75 196 GLU A O 1
ATOM 1587 N N . LEU A 1 197 ? -12.651 7.528 11.811 1.00 93.50 197 LEU A N 1
ATOM 1588 C CA . LEU A 1 197 ? -12.410 7.499 10.369 1.00 93.50 197 LEU A CA 1
ATOM 1589 C C . LEU A 1 197 ? -12.828 6.145 9.782 1.00 93.50 197 LEU A C 1
ATOM 1591 O O . LEU A 1 197 ? -13.558 6.102 8.794 1.00 93.50 197 LEU A O 1
ATOM 1595 N N . ALA A 1 198 ? -12.419 5.037 10.406 1.00 93.44 198 ALA A N 1
ATOM 1596 C CA . ALA A 1 198 ? -12.768 3.697 9.947 1.00 93.44 198 ALA A CA 1
ATOM 1597 C C . ALA A 1 198 ? -14.290 3.486 9.912 1.00 93.44 198 ALA A C 1
ATOM 1599 O O . ALA A 1 198 ? -14.806 2.966 8.928 1.00 93.44 198 ALA A O 1
ATOM 1600 N N . LYS A 1 199 ? -15.032 3.946 10.930 1.00 94.00 199 LYS A N 1
ATOM 1601 C CA . LYS A 1 199 ? -16.505 3.897 10.937 1.00 94.00 199 LYS A CA 1
ATOM 1602 C C . LYS A 1 199 ? -17.108 4.645 9.745 1.00 94.00 199 LYS A C 1
ATOM 1604 O O . LYS A 1 199 ? -18.008 4.106 9.105 1.00 94.00 199 LYS A O 1
ATOM 1609 N N . GLN A 1 200 ? -16.600 5.837 9.421 1.00 92.75 200 GLN A N 1
ATOM 1610 C CA . GLN A 1 200 ? -17.055 6.590 8.246 1.00 92.75 200 GLN A CA 1
ATOM 1611 C C . GLN A 1 200 ? -16.731 5.858 6.935 1.00 92.75 200 GLN A C 1
ATOM 1613 O O . GLN A 1 200 ? -17.582 5.772 6.051 1.00 92.75 200 GLN A O 1
ATOM 1618 N N . LEU A 1 201 ? -15.544 5.251 6.823 1.00 94.25 201 LEU A N 1
ATOM 1619 C CA . LEU A 1 201 ? -15.177 4.439 5.658 1.00 94.25 201 LEU A CA 1
ATOM 1620 C C . LEU A 1 201 ? -16.111 3.236 5.487 1.00 94.25 201 LEU A C 1
ATOM 1622 O O . LEU A 1 201 ? -16.607 3.005 4.385 1.00 94.25 201 LEU A O 1
ATOM 1626 N N . TRP A 1 202 ? -16.401 2.497 6.562 1.00 95.00 202 TRP A N 1
ATOM 1627 C CA . TRP A 1 202 ? -17.309 1.347 6.512 1.00 95.00 202 TRP A CA 1
ATOM 1628 C C . TRP A 1 202 ? -18.737 1.753 6.175 1.00 95.00 202 TRP A C 1
ATOM 1630 O O . TRP A 1 202 ? -19.402 1.038 5.432 1.00 95.00 202 TRP A O 1
ATOM 1640 N N . TYR A 1 203 ? -19.190 2.910 6.656 1.00 92.88 203 TYR A N 1
ATOM 1641 C CA . TYR A 1 203 ? -20.491 3.463 6.296 1.00 92.88 203 TYR A CA 1
ATOM 1642 C C . TYR A 1 203 ? -20.597 3.812 4.801 1.00 92.88 203 TYR A C 1
ATOM 1644 O O . TYR A 1 203 ? -21.625 3.559 4.176 1.00 92.88 203 TYR A O 1
ATOM 1652 N N . ILE A 1 204 ? -19.532 4.348 4.198 1.00 91.38 204 ILE A N 1
ATOM 1653 C CA . ILE A 1 204 ? -19.500 4.621 2.753 1.00 91.38 204 ILE A CA 1
ATOM 1654 C C . ILE A 1 204 ? -19.436 3.313 1.954 1.00 91.38 204 ILE A C 1
ATOM 1656 O O . ILE A 1 204 ? -20.147 3.160 0.962 1.00 91.38 204 ILE A O 1
ATOM 1660 N N . CYS A 1 205 ? -18.611 2.353 2.388 1.00 92.12 205 CYS A N 1
ATOM 1661 C CA . CYS A 1 205 ? -18.449 1.074 1.694 1.00 92.12 205 CYS A CA 1
ATOM 1662 C C . CYS A 1 205 ? -19.709 0.201 1.770 1.00 92.12 205 CYS A C 1
ATOM 1664 O O . CYS A 1 205 ? -20.051 -0.447 0.783 1.00 92.12 205 CYS A O 1
ATOM 1666 N N . SER A 1 206 ? -20.424 0.197 2.902 1.00 91.94 206 SER A N 1
ATOM 1667 C CA . SER A 1 206 ? -21.691 -0.534 3.030 1.00 91.94 206 SER A CA 1
ATOM 1668 C C . SER A 1 206 ? -22.726 -0.006 2.041 1.00 91.94 206 SER A C 1
ATOM 1670 O O . SER A 1 206 ? -23.387 -0.781 1.362 1.00 91.94 206 SER A O 1
ATOM 1672 N N . ARG A 1 207 ? -22.786 1.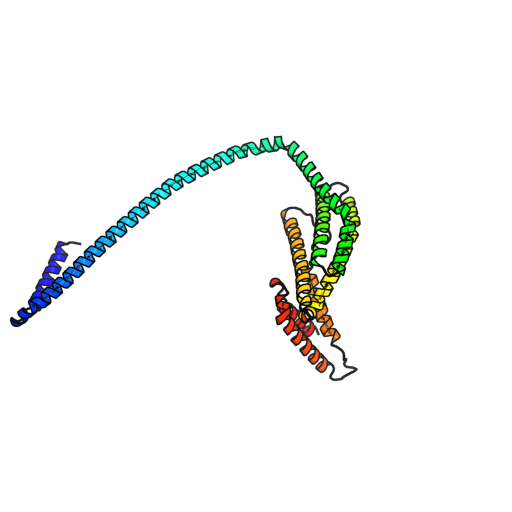314 1.856 1.00 89.06 207 ARG A N 1
ATOM 1673 C CA . ARG A 1 207 ? -23.699 1.974 0.916 1.00 89.06 207 ARG A CA 1
ATOM 1674 C C . ARG A 1 207 ? -23.155 2.074 -0.508 1.00 89.06 207 ARG A C 1
ATOM 1676 O O . ARG A 1 207 ? -23.577 2.954 -1.254 1.00 89.06 207 ARG A O 1
ATOM 1683 N N . CYS A 1 208 ? -22.200 1.231 -0.903 1.00 89.50 208 CYS A N 1
ATOM 1684 C CA . CYS A 1 208 ? -21.534 1.364 -2.200 1.00 89.50 208 CYS A CA 1
ATOM 1685 C C . CYS A 1 208 ? -22.514 1.304 -3.384 1.00 89.50 208 CYS A C 1
ATOM 1687 O O . CYS A 1 208 ? -22.407 2.124 -4.292 1.00 89.50 208 CYS A O 1
ATOM 1689 N N . LEU A 1 209 ? -23.501 0.401 -3.364 1.00 86.50 209 LEU A N 1
ATOM 1690 C CA . LEU A 1 209 ? -24.483 0.276 -4.446 1.00 86.50 209 LEU A CA 1
ATOM 1691 C C . LEU A 1 209 ? -25.439 1.479 -4.494 1.00 86.50 209 LEU A C 1
ATOM 1693 O O . LEU A 1 209 ? -25.779 1.940 -5.578 1.00 86.50 209 LEU A O 1
ATOM 1697 N N . GLU A 1 210 ? -25.859 2.022 -3.349 1.00 87.31 210 GLU A N 1
ATOM 1698 C CA . GLU A 1 210 ? -26.702 3.222 -3.285 1.00 87.31 210 GLU A CA 1
ATOM 1699 C C . GLU A 1 210 ? -25.933 4.490 -3.658 1.00 87.31 210 GLU A C 1
ATOM 1701 O O . GLU A 1 210 ? -26.458 5.339 -4.376 1.00 87.31 210 GLU A O 1
ATOM 1706 N N . ALA A 1 211 ? -24.692 4.620 -3.187 1.00 84.94 211 ALA A N 1
ATOM 1707 C CA . ALA A 1 211 ? -23.826 5.757 -3.477 1.00 84.94 211 ALA A CA 1
ATOM 1708 C C . ALA A 1 211 ? -23.561 5.871 -4.979 1.00 84.94 211 ALA A C 1
ATOM 1710 O O . ALA A 1 211 ? -23.557 6.966 -5.528 1.00 84.94 211 ALA A O 1
ATOM 1711 N N . VAL A 1 212 ? -23.403 4.731 -5.646 1.00 85.06 212 VAL A N 1
ATOM 1712 C CA . VAL A 1 212 ? -23.174 4.644 -7.086 1.00 85.06 212 VAL A CA 1
ATOM 1713 C C . VAL A 1 212 ? -24.444 4.922 -7.908 1.00 85.06 212 VAL A C 1
ATOM 1715 O O . VAL A 1 212 ? -24.345 5.408 -9.031 1.00 85.06 212 VAL A O 1
ATOM 1718 N N . ARG A 1 213 ? -25.638 4.653 -7.360 1.00 82.69 213 ARG A N 1
ATOM 1719 C CA . ARG A 1 213 ? -26.932 4.991 -7.993 1.00 82.69 213 ARG A CA 1
ATOM 1720 C C . ARG A 1 213 ? -27.308 6.467 -7.858 1.00 82.69 213 ARG A C 1
ATOM 1722 O O . ARG A 1 213 ? -28.145 6.947 -8.616 1.00 82.69 213 ARG A O 1
ATOM 1729 N N . GLY A 1 214 ? -26.783 7.137 -6.835 1.00 72.62 214 GLY A N 1
ATOM 1730 C CA . GLY A 1 214 ? -27.173 8.489 -6.451 1.00 72.62 214 GLY A CA 1
ATOM 1731 C C . GLY A 1 214 ? -26.474 9.604 -7.233 1.00 72.62 214 GLY A C 1
ATOM 1732 O O . GLY A 1 214 ? -25.918 9.411 -8.309 1.00 72.62 214 GLY A O 1
ATOM 1733 N N . THR A 1 215 ? -26.520 10.802 -6.651 1.00 67.56 215 THR A N 1
ATOM 1734 C CA . THR A 1 215 ? -25.871 12.037 -7.116 1.00 67.56 215 THR A CA 1
ATOM 1735 C C . THR A 1 215 ? -24.376 11.847 -7.416 1.00 67.56 215 THR A C 1
ATOM 1737 O O . THR A 1 215 ? -23.718 11.023 -6.785 1.00 67.56 215 THR A O 1
ATOM 1740 N N . GLU A 1 216 ? -23.792 12.693 -8.275 1.00 70.50 216 GLU A N 1
ATOM 1741 C CA . GLU A 1 216 ? -22.360 12.680 -8.657 1.00 70.50 216 GLU A CA 1
ATOM 1742 C C . GLU A 1 216 ? -21.362 12.660 -7.472 1.00 70.50 216 GLU A C 1
ATOM 1744 O O . GLU A 1 216 ? -20.216 12.222 -7.601 1.00 70.50 216 GLU A O 1
ATOM 1749 N N . GLN A 1 217 ? -21.790 13.096 -6.284 1.00 80.75 217 GLN A N 1
ATOM 1750 C CA . GLN A 1 217 ? -20.977 13.088 -5.063 1.00 80.75 217 GLN A CA 1
ATOM 1751 C C . GLN A 1 217 ? -20.814 11.692 -4.424 1.00 80.75 217 GLN A C 1
ATOM 1753 O O . GLN A 1 217 ? -19.864 11.469 -3.679 1.00 80.75 217 GLN A O 1
ATOM 1758 N N . GLY A 1 218 ? -21.698 10.734 -4.712 1.00 83.69 218 GLY A N 1
ATOM 1759 C CA . GLY A 1 218 ? -21.631 9.383 -4.143 1.00 83.69 218 GLY A CA 1
ATOM 1760 C C . GLY A 1 218 ? -20.444 8.557 -4.663 1.00 83.69 218 GLY A C 1
ATOM 1761 O O . GLY A 1 218 ? -19.638 8.085 -3.853 1.00 83.69 218 GLY A O 1
ATOM 1762 N N . PRO A 1 219 ? -20.251 8.432 -5.993 1.00 86.94 219 PRO A N 1
ATOM 1763 C CA . PRO A 1 219 ? -19.099 7.733 -6.563 1.00 86.94 219 PRO A CA 1
ATOM 1764 C C . PRO A 1 219 ? -17.759 8.333 -6.119 1.00 86.94 219 PRO A C 1
ATOM 1766 O O . PRO A 1 219 ? -16.816 7.606 -5.814 1.00 86.94 219 PRO A O 1
ATOM 1769 N N . THR A 1 220 ? -17.670 9.664 -6.015 1.00 89.69 220 THR A N 1
ATOM 1770 C CA . THR A 1 220 ? -16.438 10.350 -5.588 1.00 89.69 220 THR A CA 1
ATOM 1771 C C . THR A 1 220 ? -16.092 10.077 -4.121 1.00 89.69 220 THR A C 1
ATOM 1773 O O . THR A 1 220 ? -14.918 9.865 -3.801 1.00 89.69 220 THR A O 1
ATOM 1776 N N . GLN A 1 221 ? -17.088 10.004 -3.233 1.00 89.69 221 GLN A N 1
ATOM 1777 C CA . GLN A 1 221 ? -16.901 9.584 -1.840 1.00 89.69 221 GLN A CA 1
ATOM 1778 C C . GLN A 1 221 ? -16.453 8.121 -1.734 1.00 89.69 221 GLN A C 1
ATOM 1780 O O . GLN A 1 221 ? -15.525 7.823 -0.980 1.00 89.69 221 GLN A O 1
ATOM 1785 N N . LEU A 1 222 ? -17.043 7.221 -2.528 1.00 91.50 222 LEU A N 1
ATOM 1786 C CA . LEU A 1 222 ? -16.653 5.808 -2.561 1.00 91.50 222 LEU A CA 1
ATOM 1787 C C . LEU A 1 222 ? -15.209 5.629 -3.042 1.00 91.50 222 LEU A C 1
ATOM 1789 O O . LEU A 1 222 ? -14.411 4.980 -2.368 1.00 91.50 222 LEU A O 1
ATOM 1793 N N . VAL A 1 223 ? -14.839 6.261 -4.160 1.00 92.56 223 VAL A N 1
ATOM 1794 C CA . VAL A 1 223 ? -13.458 6.244 -4.669 1.00 92.56 223 VAL A CA 1
ATOM 1795 C C . VAL A 1 223 ? -12.498 6.817 -3.628 1.00 92.56 223 VAL A C 1
ATOM 1797 O O . VAL A 1 223 ? -11.409 6.286 -3.427 1.00 92.56 223 VAL A O 1
ATOM 1800 N N . THR A 1 224 ? -12.895 7.877 -2.924 1.00 92.50 224 THR A N 1
ATOM 1801 C CA . THR A 1 224 ? -12.091 8.462 -1.845 1.00 92.50 224 THR A CA 1
ATOM 1802 C C . THR A 1 224 ? -11.857 7.472 -0.703 1.00 92.50 224 THR A C 1
ATOM 1804 O O . THR A 1 224 ? -10.715 7.309 -0.269 1.00 92.50 224 THR A O 1
ATOM 1807 N N . ALA A 1 225 ? -12.897 6.765 -0.257 1.00 93.75 225 ALA A N 1
ATOM 1808 C CA . ALA A 1 225 ? -12.778 5.740 0.775 1.00 93.75 225 ALA A CA 1
ATOM 1809 C C . ALA A 1 225 ? -11.875 4.576 0.327 1.00 93.75 225 ALA A C 1
ATOM 1811 O O . ALA A 1 225 ? -10.971 4.170 1.059 1.00 93.75 225 ALA A O 1
ATOM 1812 N N . LEU A 1 226 ? -12.048 4.095 -0.908 1.00 93.44 226 LEU A N 1
ATOM 1813 C CA . LEU A 1 226 ? -11.230 3.022 -1.482 1.00 93.44 226 LEU A CA 1
ATOM 1814 C C . LEU A 1 226 ? -9.762 3.431 -1.651 1.00 93.44 226 LEU A C 1
ATOM 1816 O O . LEU A 1 226 ? -8.866 2.634 -1.383 1.00 93.44 226 LEU A O 1
ATOM 1820 N N . ARG A 1 227 ? -9.490 4.687 -2.023 1.00 94.44 227 ARG A N 1
ATOM 1821 C CA . ARG A 1 227 ? -8.122 5.228 -2.085 1.00 94.44 227 ARG A CA 1
ATOM 1822 C C . ARG A 1 227 ? -7.431 5.203 -0.725 1.00 94.44 227 ARG A C 1
ATOM 1824 O O . ARG A 1 227 ? -6.234 4.929 -0.672 1.00 94.44 227 ARG A O 1
ATOM 1831 N N . ILE A 1 228 ? -8.162 5.494 0.352 1.00 94.50 228 ILE A N 1
ATOM 1832 C CA . ILE A 1 228 ? -7.630 5.412 1.717 1.00 94.50 228 ILE A CA 1
ATOM 1833 C C . ILE A 1 228 ? -7.326 3.952 2.072 1.00 94.50 228 ILE A C 1
ATOM 1835 O O . ILE A 1 228 ? -6.225 3.664 2.532 1.00 94.50 228 ILE A O 1
ATOM 1839 N N . ILE A 1 229 ? -8.244 3.025 1.782 1.00 94.50 229 ILE A N 1
ATOM 1840 C CA . ILE A 1 229 ? -8.050 1.586 2.030 1.00 94.50 229 ILE A CA 1
ATOM 1841 C C . ILE A 1 229 ? -6.812 1.051 1.296 1.00 94.50 229 ILE A C 1
ATOM 1843 O O . ILE A 1 229 ? -5.985 0.374 1.901 1.00 94.50 229 ILE A O 1
ATOM 1847 N N . GLU A 1 230 ? -6.634 1.392 0.019 1.00 94.75 230 GLU A N 1
ATOM 1848 C CA . GLU A 1 230 ? -5.468 0.951 -0.756 1.00 94.75 230 GLU A CA 1
ATOM 1849 C C . GLU A 1 230 ? -4.157 1.572 -0.271 1.00 94.75 230 GLU A C 1
ATOM 1851 O O . GLU A 1 230 ? -3.103 0.935 -0.324 1.00 94.75 230 GLU A O 1
ATOM 1856 N N . ARG A 1 231 ? -4.202 2.814 0.221 1.00 93.88 231 ARG A N 1
ATOM 1857 C CA . ARG A 1 231 ? -3.032 3.442 0.836 1.00 93.88 231 ARG A CA 1
ATOM 1858 C C . ARG A 1 231 ? -2.645 2.723 2.129 1.00 93.88 231 ARG A C 1
ATOM 1860 O O . ARG A 1 231 ? -1.463 2.472 2.331 1.00 93.88 231 ARG A O 1
ATOM 1867 N N . GLU A 1 232 ? -3.618 2.361 2.957 1.00 93.38 232 GLU A N 1
ATOM 1868 C CA . GLU A 1 232 ? -3.398 1.603 4.192 1.00 93.38 232 GLU A CA 1
ATOM 1869 C C . GLU A 1 232 ? -2.834 0.204 3.933 1.00 93.38 232 GLU A C 1
ATOM 1871 O O . GLU A 1 232 ? -1.889 -0.203 4.601 1.00 93.38 232 GLU A O 1
ATOM 1876 N N . GLU A 1 233 ? -3.337 -0.496 2.915 1.00 93.06 233 GLU A N 1
ATOM 1877 C CA . GLU A 1 233 ? -2.816 -1.811 2.523 1.00 93.06 233 GLU A CA 1
ATOM 1878 C C . GLU A 1 233 ? -1.366 -1.720 2.014 1.00 93.06 233 GLU A C 1
ATOM 1880 O O . GLU A 1 233 ? -0.542 -2.591 2.283 1.00 93.06 233 GLU A O 1
ATOM 1885 N N . ARG A 1 234 ? -1.012 -0.630 1.319 1.00 92.94 234 ARG A N 1
ATOM 1886 C CA . ARG A 1 234 ? 0.373 -0.383 0.891 1.00 92.94 234 ARG A CA 1
ATOM 1887 C C . ARG A 1 234 ? 1.309 -0.131 2.074 1.00 92.94 234 ARG A C 1
ATOM 1889 O O . ARG A 1 234 ? 2.459 -0.560 2.027 1.00 92.94 234 ARG A O 1
ATOM 1896 N N . ILE A 1 235 ? 0.831 0.555 3.114 1.00 90.88 235 ILE A N 1
ATOM 1897 C CA . ILE A 1 235 ? 1.590 0.759 4.356 1.00 90.88 235 ILE A CA 1
ATOM 1898 C C . ILE A 1 235 ? 1.775 -0.581 5.080 1.00 90.88 235 ILE A C 1
ATOM 1900 O O . ILE A 1 235 ? 2.886 -0.890 5.502 1.00 90.88 235 ILE A O 1
ATOM 1904 N N . ASP A 1 236 ? 0.725 -1.403 5.169 1.00 92.44 236 ASP A N 1
ATOM 1905 C CA . ASP A 1 236 ? 0.813 -2.754 5.738 1.00 92.44 236 ASP A CA 1
ATOM 1906 C C . ASP A 1 236 ? 1.871 -3.595 5.002 1.00 92.44 236 ASP A C 1
ATOM 1908 O O . ASP A 1 236 ? 2.747 -4.177 5.643 1.00 92.44 236 ASP A O 1
ATOM 1912 N N . GLN A 1 237 ? 1.844 -3.599 3.663 1.00 91.06 237 GLN A N 1
ATOM 1913 C CA . GLN A 1 237 ? 2.816 -4.335 2.852 1.00 91.06 237 GLN A CA 1
ATOM 1914 C C . GLN A 1 237 ? 4.251 -3.843 3.078 1.00 91.06 237 GLN A C 1
ATOM 1916 O O . GLN A 1 237 ? 5.154 -4.659 3.236 1.00 91.06 237 GLN A O 1
ATOM 1921 N N . TYR A 1 238 ? 4.460 -2.525 3.166 1.00 90.69 238 TYR A N 1
ATOM 1922 C CA . TYR A 1 238 ? 5.777 -1.948 3.448 1.00 90.69 238 TYR A CA 1
ATOM 1923 C C . TYR A 1 238 ? 6.380 -2.486 4.755 1.00 90.69 238 TYR A C 1
ATOM 1925 O O . TYR A 1 238 ? 7.558 -2.846 4.789 1.00 90.69 238 TYR A O 1
ATOM 1933 N N . TYR A 1 239 ? 5.586 -2.570 5.827 1.00 87.81 239 TYR A N 1
ATOM 1934 C CA . TYR A 1 239 ? 6.070 -3.107 7.100 1.00 87.81 239 TYR A CA 1
ATOM 1935 C C . TYR A 1 239 ? 6.280 -4.623 7.061 1.00 87.81 239 TYR A C 1
ATOM 1937 O O . TYR A 1 239 ? 7.245 -5.098 7.654 1.00 87.81 239 TYR A O 1
ATOM 1945 N N . ILE A 1 240 ? 5.441 -5.375 6.341 1.00 88.62 240 ILE A N 1
ATOM 1946 C CA . ILE A 1 240 ? 5.627 -6.823 6.141 1.00 88.62 240 ILE A CA 1
ATOM 1947 C C . ILE A 1 240 ? 6.946 -7.101 5.405 1.00 88.62 240 ILE A C 1
ATOM 1949 O O . ILE A 1 240 ? 7.752 -7.913 5.864 1.00 88.62 240 ILE A O 1
ATOM 1953 N N . ASP A 1 241 ? 7.205 -6.388 4.307 1.00 89.00 241 ASP A N 1
ATOM 1954 C CA . ASP A 1 241 ? 8.424 -6.553 3.510 1.00 89.00 241 ASP A CA 1
ATOM 1955 C C . ASP A 1 241 ? 9.671 -6.169 4.324 1.00 89.00 241 ASP A C 1
ATOM 1957 O O . ASP A 1 241 ? 10.680 -6.878 4.320 1.00 89.00 241 ASP A O 1
ATOM 1961 N N . ARG A 1 242 ? 9.585 -5.074 5.092 1.00 85.69 242 ARG A N 1
ATOM 1962 C CA . ARG A 1 242 ? 10.668 -4.613 5.973 1.00 85.69 242 ARG A CA 1
ATOM 1963 C C . ARG A 1 242 ? 10.932 -5.569 7.139 1.00 85.69 242 ARG A C 1
ATOM 1965 O O . ARG A 1 242 ? 12.094 -5.721 7.539 1.00 85.69 242 ARG A O 1
ATOM 1972 N N . GLN A 1 243 ? 9.888 -6.215 7.662 1.00 82.44 243 GLN A N 1
ATOM 1973 C CA . GLN A 1 243 ? 10.020 -7.246 8.689 1.00 82.44 243 GLN A CA 1
ATOM 1974 C C . GLN A 1 243 ? 10.794 -8.454 8.159 1.00 82.44 243 GLN A C 1
ATOM 1976 O O . GLN A 1 243 ? 11.678 -8.968 8.840 1.00 82.44 243 GLN A O 1
ATOM 1981 N N . ALA A 1 244 ? 10.518 -8.857 6.917 1.00 79.69 244 ALA A N 1
ATOM 1982 C CA . ALA A 1 244 ? 11.219 -9.960 6.273 1.00 79.69 244 ALA A CA 1
ATOM 1983 C C . ALA A 1 244 ? 12.699 -9.645 5.973 1.00 79.69 244 ALA A C 1
ATOM 1985 O O . ALA A 1 244 ? 13.530 -10.552 6.007 1.00 79.69 244 ALA A O 1
ATOM 1986 N N . SER A 1 245 ? 13.045 -8.385 5.673 1.00 76.12 245 SER A N 1
ATOM 1987 C CA . SER A 1 245 ? 14.377 -8.030 5.162 1.00 76.12 245 SER A CA 1
ATOM 1988 C C . SER A 1 245 ? 15.381 -7.524 6.200 1.00 76.12 245 SER A C 1
ATOM 1990 O O . SER A 1 245 ? 16.583 -7.716 6.017 1.00 76.12 245 SER A O 1
ATOM 1992 N N . THR A 1 246 ? 14.953 -6.772 7.223 1.00 70.00 246 THR A N 1
ATOM 1993 C CA . THR A 1 246 ? 15.894 -5.900 7.962 1.00 70.00 246 THR A CA 1
ATOM 1994 C C . THR A 1 246 ? 15.671 -5.834 9.467 1.00 70.00 246 THR A C 1
ATOM 1996 O O . THR A 1 246 ? 16.647 -5.721 10.208 1.00 70.00 246 THR A O 1
ATOM 1999 N N . SER A 1 247 ? 14.429 -5.851 9.951 1.00 69.19 247 SER A N 1
ATOM 2000 C CA . SER A 1 247 ? 14.150 -5.625 11.375 1.00 69.19 247 SER A CA 1
ATOM 2001 C C . SER A 1 247 ? 12.859 -6.303 11.805 1.00 69.19 247 SER A C 1
ATOM 2003 O O . SER A 1 247 ? 11.834 -6.057 11.191 1.00 69.19 247 SER A O 1
ATOM 2005 N N . ASP A 1 248 ? 12.869 -7.047 12.914 1.00 79.81 248 ASP A N 1
ATOM 2006 C CA . ASP A 1 248 ? 11.670 -7.680 13.499 1.00 79.81 248 ASP A CA 1
ATOM 2007 C C . ASP A 1 248 ? 10.703 -6.679 14.181 1.00 79.81 248 ASP A C 1
ATOM 2009 O O . ASP A 1 248 ? 9.955 -7.002 15.100 1.00 79.81 248 ASP A O 1
ATOM 2013 N N . PHE A 1 249 ? 10.742 -5.407 13.781 1.00 82.00 249 PHE A N 1
ATOM 2014 C CA . PHE A 1 249 ? 9.844 -4.390 14.308 1.00 82.00 249 PHE A CA 1
ATOM 2015 C C . PHE A 1 249 ? 8.572 -4.298 13.466 1.00 82.00 249 PHE A C 1
ATOM 2017 O O . PHE A 1 249 ? 8.623 -3.959 12.285 1.00 82.00 249 PHE A O 1
ATOM 2024 N N . MET A 1 250 ? 7.428 -4.496 14.120 1.00 83.81 250 MET A N 1
ATOM 2025 C CA . MET A 1 250 ? 6.102 -4.220 13.575 1.00 83.81 250 MET A CA 1
ATOM 2026 C C . MET A 1 250 ? 5.401 -3.181 14.463 1.00 83.81 250 MET A C 1
ATOM 2028 O O . MET A 1 250 ? 5.313 -3.394 15.681 1.00 83.81 250 MET A O 1
ATOM 2032 N N . PRO A 1 251 ? 4.887 -2.072 13.899 1.00 84.31 251 PRO A N 1
ATOM 2033 C CA . PRO A 1 251 ? 4.085 -1.123 14.656 1.00 84.31 251 PRO A CA 1
ATOM 2034 C C . PRO A 1 251 ? 2.837 -1.766 15.277 1.00 84.31 251 PRO A C 1
ATOM 2036 O O . PRO A 1 251 ? 2.261 -2.704 14.714 1.00 84.31 251 PRO A O 1
ATOM 2039 N N . PRO A 1 252 ? 2.364 -1.266 16.431 1.00 80.88 252 PRO A N 1
ATOM 2040 C CA . PRO A 1 252 ? 1.162 -1.796 17.059 1.00 80.88 252 PRO A CA 1
ATOM 2041 C C . PRO A 1 252 ? -0.066 -1.592 16.159 1.00 80.88 252 PRO A C 1
ATOM 2043 O O . PRO A 1 252 ? -0.306 -0.507 15.641 1.00 80.88 252 PRO A O 1
ATOM 2046 N N . GLY A 1 253 ? -0.873 -2.644 15.996 1.00 81.12 253 GLY A N 1
ATOM 2047 C CA . GLY A 1 253 ? -2.115 -2.592 15.212 1.00 81.12 253 GLY A CA 1
ATOM 2048 C C . GLY A 1 253 ? -1.951 -2.835 13.707 1.00 81.12 253 GLY A C 1
ATOM 2049 O O . GLY A 1 253 ? -2.954 -2.836 12.993 1.00 81.12 253 GLY A O 1
ATOM 2050 N N . ARG A 1 254 ? -0.724 -3.079 13.227 1.00 86.75 254 ARG A N 1
ATOM 2051 C CA . ARG A 1 254 ? -0.421 -3.499 11.850 1.00 86.75 254 ARG A CA 1
ATOM 2052 C C . ARG A 1 254 ? -0.165 -5.021 11.795 1.00 86.75 254 ARG A C 1
ATOM 2054 O O . ARG A 1 254 ? 0.386 -5.565 12.753 1.00 86.75 254 ARG A O 1
ATOM 2061 N N . PRO A 1 255 ? -0.546 -5.725 10.711 1.00 88.88 255 PRO A N 1
ATOM 2062 C CA . PRO A 1 255 ? -1.317 -5.241 9.564 1.00 88.88 255 PRO A CA 1
ATOM 2063 C C . PRO A 1 255 ? -2.807 -5.073 9.901 1.00 88.88 255 PRO A C 1
ATOM 2065 O O . PRO A 1 255 ? -3.399 -5.874 10.628 1.00 88.88 255 PRO A O 1
ATOM 2068 N N . ARG A 1 256 ? -3.434 -4.041 9.338 1.00 89.00 256 ARG A N 1
ATOM 2069 C CA . ARG A 1 256 ? -4.844 -3.701 9.568 1.00 89.00 256 ARG A CA 1
ATOM 2070 C C . ARG A 1 256 ? -5.803 -4.466 8.661 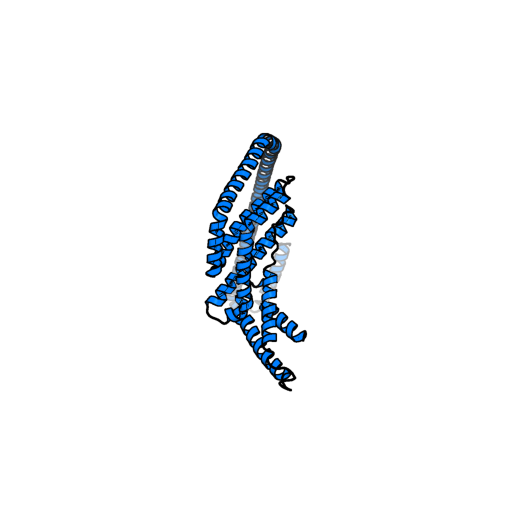1.00 89.00 256 ARG A C 1
ATOM 2072 O O . ARG A 1 256 ? -6.961 -4.661 9.059 1.00 89.00 256 ARG A O 1
ATOM 2079 N N . LYS A 1 257 ? -5.341 -4.868 7.469 1.00 92.38 257 LYS A N 1
ATOM 2080 C CA . LYS A 1 257 ? -6.104 -5.632 6.460 1.00 92.38 257 LYS A CA 1
ATOM 2081 C C . LYS A 1 257 ? -7.437 -4.970 6.097 1.00 92.38 257 LYS A C 1
ATOM 2083 O O . LYS A 1 257 ? -8.499 -5.600 6.097 1.00 92.38 257 LYS A O 1
ATOM 2088 N N . TRP A 1 258 ? -7.411 -3.663 5.840 1.00 94.44 258 TRP A N 1
ATOM 2089 C CA . TRP A 1 258 ? -8.628 -2.889 5.568 1.00 94.44 258 TRP A CA 1
ATOM 2090 C C . TRP A 1 258 ? -9.324 -3.308 4.275 1.00 94.44 258 TRP A C 1
ATOM 2092 O O . TRP A 1 258 ? -10.551 -3.233 4.211 1.00 94.44 258 TRP A O 1
ATOM 2102 N N . ARG A 1 259 ? -8.583 -3.836 3.292 1.00 93.75 259 ARG A N 1
ATOM 2103 C CA . ARG A 1 259 ? -9.180 -4.426 2.088 1.00 93.75 259 ARG A CA 1
ATOM 2104 C C . ARG A 1 259 ? -10.114 -5.587 2.428 1.00 93.75 259 ARG A C 1
ATOM 2106 O O . ARG A 1 259 ? -11.241 -5.629 1.942 1.00 93.75 259 ARG A O 1
ATOM 2113 N N . GLN A 1 260 ? -9.666 -6.506 3.285 1.00 93.62 260 GLN A N 1
ATOM 2114 C CA . GLN A 1 260 ? -10.474 -7.650 3.709 1.00 93.62 260 GLN A CA 1
ATOM 2115 C C . GLN A 1 260 ? -11.740 -7.182 4.442 1.00 93.62 260 GLN A C 1
ATOM 2117 O O . GLN A 1 260 ? -12.842 -7.585 4.079 1.00 93.62 260 GLN A O 1
ATOM 2122 N N . LYS A 1 261 ? -11.592 -6.264 5.405 1.00 93.56 261 LYS A N 1
ATOM 2123 C CA . LYS A 1 261 ? -12.727 -5.702 6.157 1.00 93.56 261 LYS A CA 1
ATOM 2124 C C . LYS A 1 261 ? -13.731 -4.980 5.259 1.00 93.56 261 LYS A C 1
ATOM 2126 O O . LYS A 1 261 ? -14.930 -5.115 5.463 1.00 93.56 261 LYS A O 1
ATOM 2131 N N . CYS A 1 262 ? -13.264 -4.252 4.245 1.00 93.62 262 CYS A N 1
ATOM 2132 C CA . CYS A 1 262 ? -14.133 -3.608 3.260 1.00 93.62 262 CYS A CA 1
ATOM 2133 C C . CYS A 1 262 ? -15.024 -4.632 2.541 1.00 93.62 262 CYS A C 1
ATOM 2135 O O . CYS A 1 262 ? -16.242 -4.468 2.485 1.00 93.62 262 CYS A O 1
ATOM 2137 N N . LEU A 1 263 ? -14.430 -5.724 2.052 1.00 93.19 263 LEU A N 1
ATOM 2138 C CA . LEU A 1 263 ? -15.166 -6.792 1.373 1.00 93.19 263 LEU A CA 1
ATOM 2139 C C . LEU A 1 263 ? -16.151 -7.508 2.308 1.00 93.19 263 LEU A C 1
ATOM 2141 O O . LEU A 1 263 ? -17.254 -7.843 1.884 1.00 93.19 263 LEU A O 1
ATOM 2145 N N . GLU A 1 264 ? -15.783 -7.707 3.575 1.00 94.06 264 GLU A N 1
ATOM 2146 C CA . GLU A 1 264 ? -16.674 -8.262 4.603 1.00 94.06 264 GLU A CA 1
ATOM 2147 C C . GLU A 1 264 ? -17.868 -7.338 4.888 1.00 94.06 264 GLU A C 1
ATOM 2149 O O . GLU A 1 264 ? -19.001 -7.808 4.990 1.00 94.06 264 GLU A O 1
ATOM 2154 N N . VAL A 1 265 ? -17.640 -6.022 4.968 1.00 94.50 265 VAL A N 1
ATOM 2155 C CA . VAL A 1 265 ? -18.705 -5.023 5.141 1.00 94.50 265 VAL A CA 1
ATOM 2156 C C . VAL A 1 265 ? -19.665 -5.051 3.952 1.00 94.50 265 VAL A C 1
ATOM 2158 O O . VAL A 1 265 ? -20.874 -5.118 4.161 1.00 94.50 265 VAL A O 1
ATOM 2161 N N . ILE A 1 266 ? -19.145 -5.079 2.720 1.00 93.06 266 ILE A N 1
ATOM 2162 C CA . ILE A 1 266 ? -19.967 -5.184 1.504 1.00 93.06 266 ILE A CA 1
ATOM 2163 C C . ILE A 1 266 ? -20.783 -6.485 1.516 1.00 93.06 266 ILE A C 1
ATOM 2165 O O . ILE A 1 266 ? -21.993 -6.452 1.294 1.00 93.06 266 ILE A O 1
ATOM 2169 N N . ALA A 1 267 ? -20.159 -7.622 1.838 1.00 92.38 267 ALA A N 1
ATOM 2170 C CA . ALA A 1 267 ? -20.846 -8.910 1.921 1.00 92.38 267 ALA A CA 1
ATOM 2171 C C . ALA A 1 267 ? -21.961 -8.911 2.980 1.00 92.38 267 ALA A C 1
ATOM 2173 O O . ALA A 1 267 ? -23.048 -9.441 2.742 1.00 92.38 267 ALA A O 1
ATOM 2174 N N . SER A 1 268 ? -21.717 -8.282 4.134 1.00 92.62 268 SER A N 1
ATOM 2175 C CA . SER A 1 268 ? -22.718 -8.106 5.188 1.00 92.62 268 SER A CA 1
ATOM 2176 C C . SER A 1 268 ? -23.906 -7.275 4.703 1.00 92.62 268 SER A C 1
ATOM 2178 O O . SER A 1 268 ? -25.053 -7.647 4.945 1.00 92.62 268 SER A O 1
ATOM 2180 N N . THR A 1 269 ? -23.667 -6.198 3.950 1.00 90.44 269 THR A N 1
ATOM 2181 C CA . THR A 1 269 ? -24.755 -5.386 3.392 1.00 90.44 269 THR A CA 1
ATOM 2182 C C . THR A 1 269 ? -25.568 -6.143 2.346 1.00 90.44 269 THR A C 1
ATOM 2184 O O . THR A 1 269 ? -26.797 -6.084 2.373 1.00 90.44 269 THR A O 1
ATOM 2187 N N . VAL A 1 270 ? -24.916 -6.914 1.470 1.00 90.31 270 VAL A N 1
ATOM 2188 C CA . VAL A 1 270 ? -25.613 -7.786 0.510 1.00 90.31 270 VAL A CA 1
ATOM 2189 C C . VAL A 1 270 ? -26.501 -8.796 1.246 1.00 90.31 270 VAL A C 1
ATOM 2191 O O . VAL A 1 270 ? -27.674 -8.961 0.903 1.00 90.31 270 VAL A O 1
ATOM 2194 N N . LYS A 1 271 ? -25.984 -9.416 2.314 1.00 90.12 271 LYS A N 1
ATOM 2195 C CA . LYS A 1 271 ? -26.750 -10.328 3.174 1.00 90.12 271 LYS A CA 1
ATOM 2196 C C . LYS A 1 271 ? -27.958 -9.639 3.812 1.00 90.12 271 LYS A C 1
ATOM 2198 O O . LYS A 1 271 ? -29.074 -10.137 3.679 1.00 90.12 271 LYS A O 1
ATOM 2203 N N . GLN A 1 272 ? -27.750 -8.483 4.443 1.00 90.00 272 GLN A N 1
ATOM 2204 C CA . GLN A 1 272 ? -28.816 -7.695 5.069 1.00 90.00 272 GLN A CA 1
ATOM 2205 C C . GLN A 1 272 ? -29.899 -7.296 4.067 1.00 90.00 272 GLN A C 1
ATOM 2207 O O . GLN A 1 272 ? -31.077 -7.285 4.410 1.00 90.00 272 GLN A O 1
ATOM 2212 N N . ARG A 1 273 ? -29.528 -7.010 2.816 1.00 86.38 273 ARG A N 1
ATOM 2213 C CA . ARG A 1 273 ? -30.484 -6.661 1.766 1.00 86.38 273 ARG A CA 1
ATOM 2214 C C . ARG A 1 273 ? -31.355 -7.850 1.354 1.00 86.38 273 ARG A C 1
ATOM 2216 O O . ARG A 1 273 ? -32.557 -7.685 1.179 1.00 86.38 273 ARG A O 1
ATOM 2223 N N . ILE A 1 274 ? -30.792 -9.050 1.222 1.00 85.12 274 ILE A N 1
ATOM 2224 C CA . ILE A 1 274 ? -31.572 -10.264 0.914 1.00 85.12 274 ILE A CA 1
ATOM 2225 C C . ILE A 1 274 ? -32.469 -10.663 2.097 1.00 85.12 274 ILE A C 1
ATOM 2227 O O . ILE A 1 274 ? -33.619 -11.053 1.896 1.00 85.12 274 ILE A O 1
ATOM 2231 N N . GLU A 1 275 ? -31.956 -10.548 3.324 1.00 84.56 275 GLU A N 1
ATOM 2232 C CA . GLU A 1 275 ? -32.691 -10.836 4.562 1.00 84.56 275 GLU A CA 1
ATOM 2233 C C . GLU A 1 275 ? -33.825 -9.841 4.812 1.00 84.56 275 GLU A C 1
ATOM 2235 O O . GLU A 1 275 ? -34.946 -10.252 5.098 1.00 84.56 275 GLU A O 1
ATOM 2240 N N . GLY A 1 276 ? -33.572 -8.544 4.633 1.00 82.19 276 GLY A N 1
ATOM 2241 C CA . GLY A 1 276 ? -34.560 -7.485 4.846 1.00 82.19 276 GLY A CA 1
ATOM 2242 C C . GLY A 1 276 ? -35.73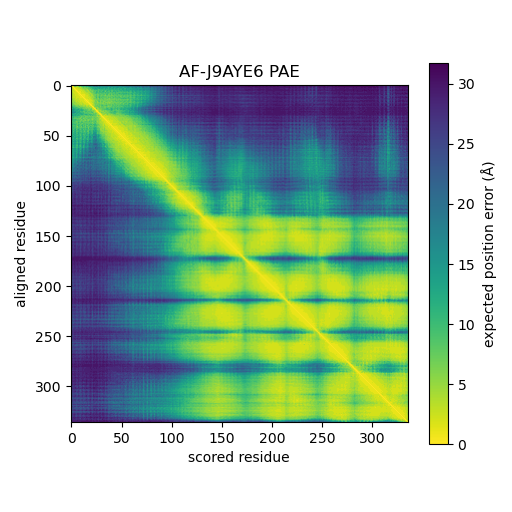9 -7.520 3.870 1.00 82.19 276 GLY A C 1
ATOM 2243 O O . GLY A 1 276 ? -36.780 -6.933 4.149 1.00 82.19 276 GLY A O 1
ATOM 2244 N N . ASN A 1 277 ? -35.605 -8.235 2.750 1.00 81.69 277 ASN A N 1
ATOM 2245 C CA . ASN A 1 277 ? -36.678 -8.435 1.777 1.00 81.69 277 ASN A CA 1
ATOM 2246 C C . ASN A 1 277 ? -37.594 -9.632 2.102 1.00 81.69 277 ASN A C 1
ATOM 2248 O O . ASN A 1 277 ? -38.595 -9.847 1.414 1.00 81.69 277 ASN A O 1
ATOM 2252 N N . GLN A 1 278 ? -37.294 -10.409 3.149 1.00 78.88 278 GLN A N 1
ATOM 2253 C CA . GLN A 1 278 ? -38.171 -11.472 3.641 1.00 78.88 278 GLN A CA 1
ATOM 2254 C C . GLN A 1 278 ? -39.271 -10.882 4.540 1.00 78.88 278 GLN A C 1
ATOM 2256 O O . GLN A 1 278 ? -39.163 -10.877 5.761 1.00 78.88 278 GLN A O 1
ATOM 2261 N N . LEU A 1 279 ? -40.328 -10.353 3.918 1.00 74.81 279 LEU A N 1
ATOM 2262 C CA . LEU A 1 279 ? -41.451 -9.710 4.620 1.00 74.81 279 LEU A CA 1
ATOM 2263 C C . LEU A 1 279 ? -42.583 -10.679 5.001 1.00 74.81 279 LEU A C 1
ATOM 2265 O O . LEU A 1 279 ? -43.376 -10.385 5.893 1.00 74.81 279 LEU A O 1
ATOM 2269 N N . GLU A 1 280 ? -42.694 -11.809 4.300 1.00 78.19 280 GLU A N 1
ATOM 2270 C CA . GLU A 1 280 ? -43.766 -12.791 4.472 1.00 78.19 280 GLU A CA 1
ATOM 2271 C C . GLU A 1 280 ? -43.180 -14.153 4.860 1.00 78.19 280 GLU A C 1
ATOM 2273 O O . GLU A 1 280 ? -42.247 -14.637 4.220 1.00 78.19 280 GLU A O 1
ATOM 2278 N N . ASP A 1 281 ? -43.796 -14.802 5.849 1.00 76.25 281 ASP A N 1
ATOM 2279 C CA . ASP A 1 281 ? -43.490 -16.174 6.256 1.00 76.25 281 ASP A CA 1
ATOM 2280 C C . ASP A 1 281 ? -44.645 -17.129 5.918 1.00 76.25 281 ASP A C 1
ATOM 2282 O O . ASP A 1 281 ? -45.770 -16.722 5.607 1.00 76.25 281 ASP A O 1
ATOM 2286 N N . ARG A 1 282 ? -44.388 -18.439 6.041 1.00 80.50 282 ARG A N 1
ATOM 2287 C CA . ARG A 1 282 ? -45.359 -19.512 5.749 1.00 80.50 282 ARG A CA 1
ATOM 2288 C C . ARG A 1 282 ? -46.686 -19.387 6.505 1.00 80.50 282 ARG A C 1
ATOM 2290 O O . ARG A 1 282 ? -47.701 -19.884 6.022 1.00 80.50 282 ARG A O 1
ATOM 2297 N N . SER A 1 283 ? -46.676 -18.761 7.680 1.00 81.56 283 SER A N 1
ATOM 2298 C CA . SER A 1 283 ? -47.868 -18.497 8.495 1.00 81.56 283 SER A CA 1
ATOM 2299 C C . SER A 1 283 ? -48.764 -17.402 7.910 1.00 81.56 283 SER A C 1
ATOM 2301 O O . SER A 1 283 ? -49.979 -17.467 8.078 1.00 81.56 283 SER A O 1
ATOM 2303 N N . LEU A 1 284 ? -48.181 -16.424 7.213 1.00 83.12 284 LEU A N 1
ATOM 2304 C CA . LEU A 1 284 ? -48.881 -15.276 6.639 1.00 83.12 284 LEU A CA 1
ATOM 2305 C C . LEU A 1 284 ? -49.417 -15.585 5.240 1.00 83.12 284 LEU A C 1
ATOM 2307 O O . LEU A 1 284 ? -50.529 -15.187 4.899 1.00 83.12 284 LEU A O 1
ATOM 2311 N N . ASN A 1 285 ? -48.647 -16.315 4.428 1.00 82.75 285 ASN A N 1
ATOM 2312 C CA . ASN A 1 285 ? -49.018 -16.613 3.050 1.00 82.75 285 ASN A CA 1
ATOM 2313 C C . ASN A 1 285 ? -48.509 -17.991 2.611 1.00 82.75 285 ASN A C 1
ATOM 2315 O O . ASN A 1 285 ? -47.330 -18.307 2.738 1.00 82.75 285 ASN A O 1
ATOM 2319 N N . LYS A 1 286 ? -49.371 -18.817 2.004 1.00 81.62 286 LYS A N 1
ATOM 2320 C CA . LYS A 1 286 ? -48.960 -20.119 1.442 1.00 81.62 286 LYS A CA 1
ATOM 2321 C C . LYS A 1 286 ? -47.985 -19.972 0.267 1.00 81.62 286 LYS A C 1
ATOM 2323 O O . LYS A 1 286 ? -47.192 -20.878 0.032 1.00 81.62 286 LYS A O 1
ATOM 2328 N N . GLN A 1 287 ? -48.025 -18.842 -0.443 1.00 85.56 287 GLN A N 1
ATOM 2329 C CA . GLN A 1 287 ? -47.156 -18.519 -1.581 1.00 85.56 287 GLN A CA 1
ATOM 2330 C C . GLN A 1 287 ? -45.949 -17.642 -1.197 1.00 85.56 287 GLN A C 1
ATOM 2332 O O . GLN A 1 287 ? -45.293 -17.095 -2.084 1.00 85.56 287 GLN A O 1
ATOM 2337 N N . TRP A 1 288 ? -45.641 -17.514 0.101 1.00 86.94 288 TRP A N 1
ATOM 2338 C CA . TRP A 1 288 ? -44.549 -16.673 0.609 1.00 86.94 288 TRP A CA 1
ATOM 2339 C C . TRP A 1 288 ? -43.215 -16.930 -0.113 1.00 86.94 288 TRP A C 1
ATOM 2341 O O . TRP A 1 288 ? -42.545 -15.985 -0.511 1.00 86.94 288 TRP A O 1
ATOM 2351 N N . LEU A 1 289 ? -42.876 -18.200 -0.377 1.00 85.81 289 LEU A N 1
ATOM 2352 C CA . LEU A 1 289 ? -41.614 -18.576 -1.018 1.00 85.81 289 LEU A CA 1
ATOM 2353 C C . LEU A 1 289 ? -41.524 -18.071 -2.462 1.00 85.81 289 LEU A C 1
ATOM 2355 O O . LEU A 1 289 ? -40.499 -17.532 -2.861 1.00 85.81 289 LEU A O 1
ATOM 2359 N N . ALA A 1 290 ? -42.597 -18.214 -3.245 1.00 86.44 290 ALA A N 1
ATOM 2360 C CA . ALA A 1 290 ? -42.614 -17.752 -4.632 1.00 86.44 290 ALA A CA 1
ATOM 2361 C C . ALA A 1 290 ? -42.486 -16.222 -4.713 1.00 86.44 290 ALA A C 1
ATOM 2363 O O . ALA A 1 290 ? -41.757 -15.705 -5.554 1.00 86.44 290 ALA A O 1
ATOM 2364 N N . ARG A 1 291 ? -43.147 -15.499 -3.800 1.00 85.62 291 ARG A N 1
ATOM 2365 C CA . ARG A 1 291 ? -43.053 -14.034 -3.701 1.00 85.62 291 ARG A CA 1
ATOM 2366 C C . ARG A 1 291 ? -41.666 -13.591 -3.245 1.00 85.62 291 ARG A C 1
ATOM 2368 O O . ARG A 1 291 ? -41.101 -12.682 -3.839 1.00 85.62 291 ARG A O 1
ATOM 2375 N N . TYR A 1 292 ? -41.102 -14.265 -2.246 1.00 86.75 292 TYR A N 1
ATOM 2376 C CA . TYR A 1 292 ? -39.748 -14.010 -1.769 1.00 86.75 292 TYR A CA 1
ATOM 2377 C C . TYR A 1 292 ? -38.709 -14.204 -2.880 1.00 86.75 292 TYR A C 1
ATOM 2379 O O . TYR A 1 292 ? -37.903 -13.312 -3.123 1.00 86.75 292 TYR A O 1
ATOM 2387 N N . LEU A 1 293 ? -38.777 -15.319 -3.616 1.00 87.69 293 LEU A N 1
ATOM 2388 C CA . LEU A 1 293 ? -37.874 -15.587 -4.739 1.00 87.69 293 LEU A CA 1
ATOM 2389 C C . LEU A 1 293 ? -38.019 -14.557 -5.865 1.00 87.69 293 LEU A C 1
ATOM 2391 O O . LEU A 1 293 ? -37.014 -14.172 -6.458 1.00 87.69 293 LEU A O 1
ATOM 2395 N N . GLU A 1 294 ? -39.233 -14.076 -6.140 1.00 88.75 294 GLU A N 1
ATOM 2396 C CA . GLU A 1 294 ? -39.450 -13.015 -7.127 1.00 88.75 294 GLU A CA 1
ATOM 2397 C C . GLU A 1 294 ? -38.821 -11.686 -6.680 1.00 88.75 294 GLU A C 1
ATOM 2399 O O . GLU A 1 294 ? -38.130 -11.038 -7.468 1.00 88.75 294 GLU A O 1
ATOM 2404 N N . VAL A 1 295 ? -38.974 -11.308 -5.406 1.00 88.25 295 VAL A N 1
ATOM 2405 C CA . VAL A 1 295 ? -38.317 -10.116 -4.842 1.00 88.25 295 VAL A CA 1
ATOM 2406 C C . VAL A 1 295 ? -36.795 -10.269 -4.877 1.00 88.25 295 VAL A C 1
ATOM 2408 O O . VAL A 1 295 ? -36.102 -9.359 -5.330 1.00 88.25 295 VAL A O 1
ATOM 2411 N N . CYS A 1 296 ? -36.262 -11.430 -4.484 1.00 88.25 296 CYS A N 1
ATOM 2412 C CA . CYS A 1 296 ? -34.834 -11.723 -4.593 1.00 88.25 296 CYS A CA 1
ATOM 2413 C C . CYS A 1 296 ? -34.346 -11.608 -6.038 1.00 88.25 296 CYS A C 1
ATOM 2415 O O . CYS A 1 296 ? -33.320 -10.976 -6.270 1.00 88.25 296 CYS A O 1
ATOM 2417 N N . ARG A 1 297 ? -35.080 -12.152 -7.018 1.00 90.38 297 ARG A N 1
ATOM 2418 C CA . ARG A 1 297 ? -34.719 -12.042 -8.438 1.00 90.38 297 ARG A CA 1
ATOM 2419 C C . ARG A 1 297 ? -34.605 -10.582 -8.867 1.00 90.38 297 ARG A C 1
ATOM 2421 O O . ARG A 1 297 ? -33.620 -10.222 -9.503 1.00 90.38 297 ARG A O 1
ATOM 2428 N N . LEU A 1 298 ? -35.591 -9.752 -8.522 1.00 90.31 298 LEU A N 1
ATOM 2429 C CA . LEU A 1 298 ? -35.598 -8.332 -8.882 1.00 90.31 298 LEU A CA 1
ATOM 2430 C C . LEU A 1 298 ? -34.415 -7.584 -8.257 1.00 90.31 298 LEU A C 1
ATOM 2432 O O . LEU A 1 298 ? -33.689 -6.897 -8.970 1.00 90.31 298 LEU A O 1
ATOM 2436 N N . VAL A 1 299 ? -34.188 -7.769 -6.956 1.00 89.75 299 VAL A N 1
ATOM 2437 C CA . VAL A 1 299 ? -33.115 -7.091 -6.212 1.00 89.75 299 VAL A CA 1
ATOM 2438 C C . VAL A 1 299 ? -31.736 -7.513 -6.712 1.00 89.75 299 VAL A C 1
ATOM 2440 O O . VAL A 1 299 ? -30.893 -6.663 -6.975 1.00 89.75 299 VAL A O 1
ATOM 2443 N N . VAL A 1 300 ? -31.510 -8.816 -6.900 1.00 91.69 300 VAL A N 1
ATOM 2444 C CA . VAL A 1 300 ? -30.224 -9.350 -7.372 1.00 91.69 300 VAL A CA 1
ATOM 2445 C C . VAL A 1 300 ? -29.905 -8.842 -8.775 1.00 91.69 300 VAL A C 1
ATOM 2447 O O . VAL A 1 300 ? -28.787 -8.400 -9.023 1.00 91.69 300 VAL A O 1
ATOM 2450 N N . VAL A 1 301 ? -30.867 -8.893 -9.702 1.00 92.56 301 VAL A N 1
ATOM 2451 C CA . VAL A 1 301 ? -30.641 -8.452 -11.088 1.00 92.56 301 VAL A CA 1
ATOM 2452 C C . VAL A 1 301 ? -30.334 -6.959 -11.140 1.00 92.56 301 VAL A C 1
ATOM 2454 O O . VAL A 1 301 ? -29.387 -6.556 -11.815 1.00 92.56 301 VAL A O 1
ATOM 2457 N N . ASP A 1 302 ? -31.102 -6.153 -10.415 1.00 91.44 302 ASP A N 1
ATOM 2458 C CA . ASP A 1 302 ? -30.908 -4.708 -10.358 1.00 91.44 302 ASP A CA 1
ATOM 2459 C C . ASP A 1 302 ? -29.550 -4.345 -9.724 1.00 91.44 302 ASP A C 1
ATOM 2461 O O . ASP A 1 302 ? -28.798 -3.529 -10.261 1.00 91.44 302 ASP A O 1
ATOM 2465 N N . ASP A 1 303 ? -29.164 -5.023 -8.642 1.00 91.56 303 ASP A N 1
ATOM 2466 C CA . ASP A 1 303 ? -27.879 -4.804 -7.975 1.00 91.56 303 ASP A CA 1
ATOM 2467 C C . ASP A 1 303 ? -26.681 -5.229 -8.811 1.00 91.56 303 ASP A C 1
ATOM 2469 O O . ASP A 1 303 ? -25.691 -4.499 -8.879 1.00 91.56 303 ASP A O 1
ATOM 2473 N N . LEU A 1 304 ? -26.764 -6.372 -9.493 1.00 92.75 304 LEU A N 1
ATOM 2474 C CA . LEU A 1 304 ? -25.705 -6.822 -10.392 1.00 92.75 304 LEU A CA 1
ATOM 2475 C C . LEU A 1 304 ? -25.570 -5.909 -11.615 1.00 92.75 304 LEU A C 1
ATOM 2477 O O . LEU A 1 304 ? -24.453 -5.702 -12.097 1.00 92.75 304 LEU A O 1
ATOM 2481 N N . LEU A 1 305 ? -26.671 -5.332 -12.105 1.00 91.94 305 LEU A N 1
ATOM 2482 C CA . LEU A 1 305 ? -26.629 -4.358 -13.193 1.00 91.94 305 LEU A CA 1
ATOM 2483 C C . LEU A 1 305 ? -25.855 -3.110 -12.765 1.00 91.94 305 LEU A C 1
ATOM 2485 O O . LEU A 1 305 ? -24.945 -2.689 -13.479 1.00 91.94 305 LEU A O 1
ATOM 2489 N N . VAL A 1 306 ? -26.154 -2.568 -11.583 1.00 91.19 306 VAL A N 1
ATOM 2490 C CA . VAL A 1 306 ? -25.442 -1.408 -11.027 1.00 91.19 306 VAL A CA 1
ATOM 2491 C C . VAL A 1 306 ? -23.994 -1.731 -10.682 1.00 91.19 306 VAL A C 1
ATOM 2493 O O . VAL A 1 306 ? -23.099 -0.928 -10.962 1.00 91.19 306 VAL A O 1
ATOM 2496 N N . ALA A 1 307 ? -23.737 -2.916 -10.129 1.00 91.12 307 ALA A N 1
ATOM 2497 C CA . ALA A 1 307 ? -22.385 -3.369 -9.843 1.00 91.12 307 ALA A CA 1
ATOM 2498 C C . ALA A 1 307 ? -21.524 -3.375 -11.116 1.00 91.12 307 ALA A C 1
ATOM 2500 O O . ALA A 1 307 ? -20.382 -2.914 -11.101 1.00 91.12 307 ALA A O 1
ATOM 2501 N N . LYS A 1 308 ? -22.094 -3.837 -12.236 1.00 90.81 308 LYS A N 1
ATOM 2502 C CA . LYS A 1 308 ? -21.413 -3.883 -13.531 1.00 90.81 308 LYS A CA 1
ATOM 2503 C C . LYS A 1 308 ? -21.234 -2.506 -14.163 1.00 90.81 308 LYS A C 1
ATOM 2505 O O . LYS A 1 308 ? -20.146 -2.202 -14.642 1.00 90.81 308 LYS A O 1
ATOM 2510 N N . SER A 1 309 ? -22.292 -1.698 -14.212 1.00 89.00 309 SER A N 1
ATOM 2511 C CA . SER A 1 309 ? -22.289 -0.444 -14.974 1.00 89.00 309 SER A CA 1
ATOM 2512 C C . SER A 1 309 ? -21.561 0.689 -14.258 1.00 89.00 309 SER A C 1
ATOM 2514 O O . SER A 1 309 ? -20.849 1.455 -14.903 1.00 89.00 309 SER A O 1
ATOM 2516 N N . ALA A 1 310 ? -21.725 0.796 -12.940 1.00 87.69 310 ALA A N 1
ATOM 2517 C CA . ALA A 1 310 ? -21.376 2.008 -12.213 1.00 87.69 310 ALA A CA 1
ATOM 2518 C C . ALA A 1 310 ? -20.476 1.748 -10.991 1.00 87.69 310 ALA A C 1
ATOM 2520 O O . ALA A 1 310 ? -19.654 2.602 -10.654 1.00 87.69 310 ALA A O 1
ATOM 2521 N N . ALA A 1 311 ? -20.537 0.564 -10.364 1.00 88.50 311 ALA A N 1
ATOM 2522 C CA . ALA A 1 311 ? -19.605 0.237 -9.281 1.00 88.50 311 ALA A CA 1
ATOM 2523 C C . ALA A 1 311 ? -18.241 -0.192 -9.836 1.00 88.50 311 ALA A C 1
ATOM 2525 O O . ALA A 1 311 ? -17.219 0.266 -9.340 1.00 88.50 311 ALA A O 1
ATOM 2526 N N . SER A 1 312 ? -18.205 -1.005 -10.898 1.00 89.00 312 SER A N 1
ATOM 2527 C CA . SER A 1 312 ? -16.955 -1.507 -11.487 1.00 89.00 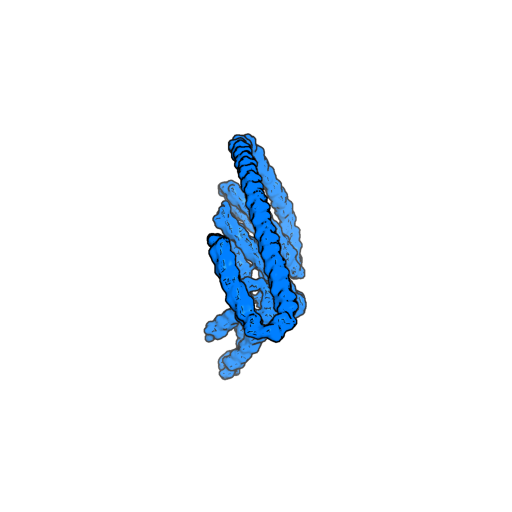312 SER A CA 1
ATOM 2528 C C . SER A 1 312 ? -15.911 -0.419 -11.801 1.00 89.00 312 SER A C 1
ATOM 2530 O O . SER A 1 312 ? -14.743 -0.665 -11.515 1.00 89.00 312 SER A O 1
ATOM 2532 N N . PRO A 1 313 ? -16.269 0.775 -12.324 1.00 89.56 313 PRO A N 1
ATOM 2533 C CA . PRO A 1 313 ? -15.304 1.859 -12.541 1.00 89.56 313 PRO A CA 1
ATOM 2534 C C . PRO A 1 313 ? -14.762 2.510 -11.257 1.00 89.56 313 PRO A C 1
ATOM 2536 O O . PRO A 1 313 ? -13.706 3.137 -11.291 1.00 89.56 313 PRO A O 1
ATOM 2539 N N . CYS A 1 314 ? -15.476 2.400 -10.132 1.00 88.69 314 CYS A N 1
ATOM 2540 C CA . CYS A 1 314 ? -15.086 3.021 -8.862 1.00 88.69 314 CYS A CA 1
ATOM 2541 C C . CYS A 1 314 ? -14.045 2.198 -8.090 1.00 88.69 314 CYS A C 1
ATOM 2543 O O . CYS A 1 314 ? -13.302 2.749 -7.276 1.00 88.69 314 CYS A O 1
ATOM 2545 N N . PHE A 1 315 ? -14.002 0.882 -8.315 1.00 91.75 315 PHE A N 1
ATOM 2546 C CA . PHE A 1 315 ? -13.081 -0.021 -7.631 1.00 91.75 315 PHE A CA 1
ATOM 2547 C C . PHE A 1 315 ? -11.792 -0.227 -8.437 1.00 91.75 315 PHE A C 1
ATOM 2549 O O . PHE A 1 315 ? -11.821 -0.222 -9.668 1.00 91.75 315 PHE A O 1
ATOM 2556 N N . PRO A 1 316 ? -10.648 -0.461 -7.769 1.00 91.19 316 PRO A N 1
ATOM 2557 C CA . PRO A 1 316 ? -9.439 -0.890 -8.457 1.00 91.19 316 PRO A CA 1
ATOM 2558 C C . PRO A 1 316 ? -9.672 -2.211 -9.217 1.00 91.19 316 PRO A C 1
ATOM 2560 O O . PRO A 1 316 ? -10.344 -3.097 -8.683 1.00 91.19 316 PRO A O 1
ATOM 2563 N N . PRO A 1 317 ? -9.068 -2.409 -10.406 1.00 89.00 317 PRO A N 1
ATOM 2564 C CA . PRO A 1 317 ? -9.249 -3.636 -11.189 1.00 89.00 317 PRO A CA 1
ATOM 2565 C C . PRO A 1 317 ? -8.899 -4.924 -10.430 1.00 89.00 317 PRO A C 1
ATOM 2567 O O . PRO A 1 317 ? -9.545 -5.945 -10.626 1.00 89.00 317 PRO A O 1
ATOM 2570 N N . SER A 1 318 ? -7.937 -4.861 -9.502 1.00 89.06 318 SER A N 1
ATOM 2571 C CA . SER A 1 318 ? -7.519 -5.988 -8.654 1.00 89.06 318 SER A CA 1
ATOM 2572 C C . SER A 1 318 ? -8.610 -6.523 -7.721 1.00 89.06 318 SER A C 1
ATOM 2574 O O . SER A 1 318 ? -8.450 -7.600 -7.149 1.00 89.06 318 SER A O 1
ATOM 2576 N N . TYR A 1 319 ? -9.701 -5.779 -7.521 1.00 89.69 319 TYR A N 1
ATOM 2577 C CA . TYR A 1 319 ? -10.799 -6.217 -6.665 1.00 89.69 319 TYR A CA 1
ATOM 2578 C C . TYR A 1 319 ? -11.725 -7.197 -7.375 1.00 89.69 319 TYR A C 1
ATOM 2580 O O . TYR A 1 319 ? -12.390 -7.953 -6.670 1.00 89.69 319 TYR A O 1
ATOM 2588 N N . GLU A 1 320 ? -11.795 -7.177 -8.714 1.00 92.00 320 GLU A N 1
ATOM 2589 C CA . GLU A 1 320 ? -12.755 -7.980 -9.495 1.00 92.00 320 GLU A CA 1
ATOM 2590 C C . GLU A 1 320 ? -14.171 -7.879 -8.897 1.00 92.00 320 GLU A C 1
ATOM 2592 O O . GLU A 1 320 ? -14.852 -8.864 -8.607 1.00 92.00 320 GLU A O 1
ATOM 2597 N N . ILE A 1 321 ? -14.588 -6.640 -8.603 1.00 91.44 321 ILE A N 1
ATOM 2598 C CA . ILE A 1 321 ? -15.712 -6.378 -7.697 1.00 91.44 321 ILE A CA 1
ATOM 2599 C C . ILE A 1 321 ? -17.031 -6.975 -8.201 1.00 91.44 321 ILE A C 1
ATOM 2601 O O . ILE A 1 321 ? -17.833 -7.449 -7.400 1.00 91.44 321 ILE A O 1
ATOM 2605 N N . TYR A 1 322 ? -17.240 -7.003 -9.520 1.00 92.62 322 TYR A N 1
ATOM 2606 C CA . TYR A 1 322 ? -18.422 -7.609 -10.126 1.00 92.62 322 TYR A CA 1
ATOM 2607 C C . TYR A 1 322 ? -18.496 -9.114 -9.838 1.00 92.62 322 TYR A C 1
ATOM 2609 O O . TYR A 1 322 ? -19.513 -9.587 -9.331 1.00 92.62 322 TYR A O 1
ATOM 2617 N N . ASP A 1 323 ? -17.408 -9.850 -10.068 1.00 93.50 323 ASP A N 1
ATOM 2618 C CA . ASP A 1 323 ? -17.349 -11.294 -9.817 1.00 93.50 323 ASP A CA 1
ATOM 2619 C C . ASP A 1 323 ? -17.476 -11.607 -8.323 1.00 93.50 323 ASP A C 1
ATOM 2621 O O . ASP A 1 323 ? -18.116 -12.589 -7.929 1.00 93.50 323 ASP A O 1
ATOM 2625 N N . ARG A 1 324 ? -16.953 -10.723 -7.463 1.00 92.88 324 ARG A N 1
ATOM 2626 C CA . ARG A 1 324 ? -17.175 -10.803 -6.015 1.00 92.88 324 ARG A CA 1
ATOM 2627 C C . ARG A 1 324 ? -18.638 -10.604 -5.642 1.00 92.88 324 ARG A C 1
ATOM 2629 O O . ARG A 1 324 ? -19.137 -11.391 -4.844 1.00 92.88 324 ARG A O 1
ATOM 2636 N N . PHE A 1 325 ? -19.337 -9.624 -6.216 1.00 93.12 325 PHE A N 1
ATOM 2637 C CA . PHE A 1 325 ? -20.776 -9.459 -5.989 1.00 93.12 325 PHE A CA 1
ATOM 2638 C C . PHE A 1 325 ? -21.551 -10.699 -6.438 1.00 93.12 325 PHE A C 1
ATOM 2640 O O . PHE A 1 325 ? -22.340 -11.227 -5.658 1.00 93.12 325 PHE A O 1
ATOM 2647 N N . VAL A 1 326 ? -21.285 -11.217 -7.642 1.00 93.69 326 VAL A N 1
ATOM 2648 C CA . VAL A 1 326 ? -21.913 -12.454 -8.140 1.00 93.69 326 VAL A CA 1
ATOM 2649 C C . VAL A 1 326 ? -21.679 -13.612 -7.170 1.00 93.69 326 VAL A C 1
ATOM 2651 O O . VAL A 1 326 ? -22.630 -14.294 -6.793 1.00 93.69 326 VAL A O 1
ATOM 2654 N N . SER A 1 327 ? -20.442 -13.790 -6.703 1.00 93.56 327 SER A N 1
ATOM 2655 C CA . SER A 1 327 ? -20.085 -14.832 -5.735 1.00 93.56 327 SER A CA 1
ATOM 2656 C C . SER A 1 327 ? -20.797 -14.648 -4.390 1.00 93.56 327 SER A C 1
ATOM 2658 O O . SER A 1 327 ? -21.297 -15.616 -3.824 1.00 93.56 327 SER A O 1
ATOM 2660 N N . MET A 1 328 ? -20.890 -13.414 -3.879 1.00 92.56 328 MET A N 1
ATOM 2661 C CA . MET A 1 328 ? -21.603 -13.098 -2.634 1.00 92.56 328 MET A CA 1
ATOM 2662 C C . MET A 1 328 ? -23.093 -13.439 -2.744 1.00 92.56 328 MET A C 1
ATOM 2664 O O . MET A 1 328 ? -23.612 -14.156 -1.891 1.00 92.56 328 MET A O 1
ATOM 2668 N N . TYR A 1 329 ? -23.770 -12.983 -3.804 1.00 91.19 329 TYR A N 1
ATOM 2669 C CA . TYR A 1 329 ? -25.181 -13.300 -4.038 1.00 91.19 329 TYR A CA 1
ATOM 2670 C C . TYR A 1 329 ? -25.401 -14.801 -4.250 1.00 91.19 329 TYR A C 1
ATOM 2672 O O . TYR A 1 329 ? -26.331 -15.363 -3.676 1.00 91.19 329 TYR A O 1
ATOM 2680 N N . HIS A 1 330 ? -24.535 -15.463 -5.024 1.00 90.88 330 HIS A N 1
ATOM 2681 C CA . HIS A 1 330 ? -24.621 -16.903 -5.253 1.00 90.88 330 HIS A CA 1
ATOM 2682 C C . HIS A 1 330 ? -24.517 -17.684 -3.943 1.00 90.88 330 HIS A C 1
ATOM 2684 O O . HIS A 1 330 ? -25.402 -18.480 -3.655 1.00 90.88 330 HIS A O 1
ATOM 2690 N N . ASN A 1 331 ? -23.496 -17.412 -3.125 1.00 90.38 331 ASN A N 1
ATOM 2691 C CA . ASN A 1 331 ? -23.276 -18.106 -1.855 1.00 90.38 331 ASN A CA 1
ATOM 2692 C C . ASN A 1 331 ? -24.421 -17.885 -0.854 1.00 90.38 331 ASN A C 1
ATOM 2694 O O . ASN A 1 331 ? -24.763 -18.788 -0.094 1.00 90.38 331 ASN A O 1
ATOM 2698 N N . LEU A 1 332 ? -25.027 -16.694 -0.845 1.00 87.25 332 LEU A N 1
ATOM 2699 C CA . LEU A 1 332 ? -26.164 -16.390 0.028 1.00 87.25 332 LEU A CA 1
ATOM 2700 C C . LEU A 1 332 ? -27.454 -17.092 -0.410 1.00 87.25 332 LEU A C 1
ATOM 2702 O O . LEU A 1 332 ? -28.260 -17.456 0.444 1.00 87.25 332 LEU A O 1
ATOM 2706 N N . LEU A 1 333 ? -27.652 -17.273 -1.718 1.00 84.19 333 LEU A N 1
ATOM 2707 C CA . LEU A 1 333 ? -28.823 -17.955 -2.272 1.00 84.19 333 LEU A CA 1
ATOM 2708 C C . LEU A 1 333 ? -28.679 -19.480 -2.268 1.00 84.19 333 LEU A C 1
ATOM 2710 O O . LEU A 1 333 ? -29.679 -20.163 -2.104 1.00 84.19 333 LEU A O 1
ATOM 2714 N N . SER A 1 334 ? -27.467 -20.012 -2.456 1.00 84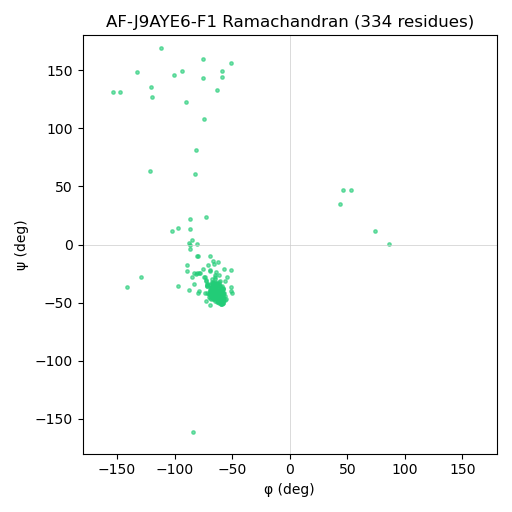.19 334 SER A N 1
ATOM 2715 C CA . SER A 1 334 ? -27.196 -21.457 -2.453 1.00 84.19 334 SER A CA 1
ATOM 2716 C C . SER A 1 334 ? -27.021 -22.040 -1.051 1.00 84.19 334 SER A C 1
ATOM 2718 O O . SER A 1 334 ? -27.230 -23.233 -0.854 1.00 84.19 334 SER A O 1
ATOM 2720 N N . GLY A 1 335 ? -26.632 -21.211 -0.078 1.00 74.12 335 GLY A N 1
ATOM 2721 C CA . GLY A 1 335 ? -26.520 -21.592 1.331 1.00 74.12 335 GLY A CA 1
ATOM 2722 C C . GLY A 1 335 ? -27.844 -21.588 2.105 1.00 74.12 335 GLY A C 1
ATOM 2723 O O . GLY A 1 335 ? -27.828 -21.863 3.305 1.00 74.12 335 GLY A O 1
ATOM 2724 N N . ARG A 1 336 ? -28.962 -21.250 1.452 1.00 58.81 336 ARG A N 1
ATOM 2725 C CA . ARG A 1 336 ? -30.331 -21.360 1.977 1.00 58.81 336 ARG A CA 1
ATOM 2726 C C . ARG A 1 336 ? -31.037 -22.529 1.310 1.00 58.81 336 ARG A C 1
ATOM 2728 O O . ARG A 1 336 ? -31.817 -23.196 2.025 1.00 58.81 336 ARG A O 1
#

InterPro domains:
  IPR010326 Exocyst complex component EXOC3/Sec6 [PF06046] (187-334)
  IPR010326 Exocyst complex component EXOC3/Sec6 [PTHR21292] (6-334)

Mean predicted aligned error: 14.8 Å

Solvent-accessible surface area (backbone atoms only — not comparable to full-atom values): 18384 Å² total; per-residue (Å²): 130,64,65,70,58,55,53,53,51,52,51,53,51,50,52,53,53,53,57,67,66,61,81,51,82,81,51,58,79,51,47,66,58,53,49,51,52,50,50,51,52,49,50,53,51,52,51,50,51,54,49,51,53,50,50,51,52,52,50,52,51,53,51,54,50,51,51,53,50,49,52,51,51,50,54,51,50,55,52,52,52,50,52,51,50,51,52,50,50,53,51,51,59,58,53,67,52,44,65,61,49,52,59,71,41,42,65,57,48,53,51,49,51,52,49,52,50,49,52,53,51,54,56,43,48,53,54,62,72,46,39,67,63,50,49,52,54,29,50,51,25,48,75,71,64,41,52,69,61,21,49,49,54,50,50,55,52,50,48,48,52,45,51,52,52,47,55,50,57,72,62,70,49,99,54,46,69,58,57,52,50,50,51,52,61,71,48,44,64,57,57,51,52,50,50,53,48,49,51,55,41,50,56,44,49,43,39,41,73,59,28,44,72,51,61,84,65,28,46,55,50,42,34,52,44,51,53,50,35,54,52,51,44,51,54,36,49,52,48,53,54,42,37,75,72,78,41,93,66,71,59,91,78,62,71,68,57,47,60,59,54,50,53,50,43,35,48,50,41,55,48,50,55,63,56,71,59,63,82,59,47,74,91,78,32,94,58,24,65,64,55,39,52,51,51,50,51,54,52,50,53,54,49,52,50,44,32,57,73,49,39,45,80,54,49,64,78,90,63,47,57,46,63,48,49,53,51,49,55,47,53,63,62,71,74,106

Nearest PDB structures (foldseek):
  4yn0-assembly1_B  TM=2.825E-01  e=3.244E+00  Mus musculus
  5nnv-assembly4_D  TM=2.008E-01  e=7.953E+00  Bacillus subtilis subsp. subtilis str. 168

Foldseek 3Di:
DPPVVVVVVVVVVVVVVVCVQPPDPVSVVCVVVVVVVVVVVVVVVVVVVVVVVVVVVVVVVVVVVVVVVVVVVVVVVVVVVVVVVVVVVVVVVVVVCVVVVCVVCVVVVVVVVVVVVVVLVVVLVVCLVCVVVLLVVLLVCLVVLVLVSSLVSLVVSLVSLLVVLVVLVVVPDPCSVVVNVVSCVSCVSSVVSVVSSLVSLLVLLLCLLVLQVDDPVSLVSNLVSQVSLVVLVVVLVVQVVCCVPPNVDDDPCPPVPSVVVSLVSNLVSLLCVLVVLQPDDCVRDVCSVVVSVVSLVVVLVSSLVSCVPGVCVSHDVVPVRSVSSVVSSCCSVVVD

Secondary structure (DSSP, 8-state):
--HHHHHHHHHHHHHHHHHHH-SSGGGGGGHHHHHHHHHHHHHHHHHHHHHHHHHHHHHHHHHHHHHHHHHHHHHHHHHHHHHHHHHHHHHHHHHHTHHHHHHHTHHHHHHHHHHHHHHHHHHHHHHHHTHHHHHHHHHHHHHTT-HHHHHHHHHHHHHHHHHHHHHHHHH--TTHHHHHHHHHHHTHHHHHHHHHHHHHHHHHHHTHHHHHHS-THHHHHHHHHHHHHHHHHHHHHHHHHHHHHT-----TT----HHHHHHHHHHHHHHHHHHHT----TTT-TTHHHHHHHHHHHHHHHHHHHIIIIITTTS-GGG-HHHHHHHHHHHHHH--

pLDDT: mean 84.43, std 8.7, range [51.88, 95.19]

Radius of gyration: 43.88 Å; Cα contacts (8 Å, |Δi|>4): 157; chains: 1; bounding box: 92×45×132 Å

Sequence (336 aa):
MDIDAIEKEAHAAALVQVAQMFQRPDQLEKLDTFKKELIGKRIVILQLVTAVEAMLRTGVQSQLEGIRTAIGHLSTTVEDIKEVETSLQEIYTTLLAFPELKQKMAKLREANMKNSQYATSIGHLQHIYEINETIEKTREYVQDGKLLLAHKNIMEMEHARDDLMYEVHKLQQSNVNYEKNLLKTYFSDLDKVIQELAKQLWYICSRCLEAVRGTEQGPTQLVTALRIIEREERIDQYYIDRQASTSDFMPPGRPRKWRQKCLEVIASTVKQRIEGNQLEDRSLNKQWLARYLEVCRLVVVDDLLVAKSAASPCFPPSYEIYDRFVSMYHNLLSGR

Organism: Wuchereria bancrofti (NCBI:txid6293)